Protein AF-A0AAN6UNS0-F1 (afdb_monomer)

Foldseek 3Di:
DDDDDDDDDDDDDDDDDDDDDDDDPPDDPLVLLVVLVVLLVVLLVVDDPVLSCLLQAWDKDFPVRFDQADLVPAPQDVFFAFEAFDQAAQVVVQVVVLPDDDDDDPQADSGAEEEQLDDQADQLPCLNVVDDDNSNQLSSFKSSSSHRDNVCHNADLGMKIKRQWIFGQFDGVVVVTDGDPDPSVPTHTHIYIYHHAAAQADKDKDKAFDPDDDDPDDDDGDIDIAIAGPDVVNLVSLLSRLLSSVSVCVVNNHQHYEAEQRCVPNRPHGLLSSLVSNVVSCPPSSNPSRNHPYHYYHYHDPPPPCSSVSNCVRRGRDGD

Secondary structure (DSSP, 8-state):
--------------PPPPP-----S-S--TTHHHHHHHHHHHHHHTS-HHHHHHHH-EEEEETTTSPPP-GGGS---SSPPBPEEESS-HHHHHHHHHTS-----TT-B-SPEEEEEE-SSSTTTTGGGT--SHHHHHHHHBTHHHH--GGG-SPPTTEEEEEEEEEB-B--GGGTTPBP-S-GGGS-EEEEEEEEPPSS--EEEEEEEPP--S--S-----EEEEEEESSHHHHHHHHHHHHHHHHHHHHTTB-EEEE--TT-STT---HHHHHHHHHHHHTSGGGTTT--SEEEEE---SS--SHHHHHHHHHTT-B-

Radius of gyration: 21.9 Å; Cα contacts (8 Å, |Δi|>4): 580; chains: 1; bounding box: 84×54×70 Å

Mean predicted aligned error: 8.4 Å

Sequence (320 aa):
MGTSPNSTFFSKTFAKQSPQQTMSFSSRIPARDTETLEASRDALQKLNNTDAEAVSTARKSTLYTLRRLDPNLCPNYPHPATIRVINQDTLSAAIDISSRPSPRTPGENPRPLVVNFANRHRPGGGWLNGAVAQEEALCYRSTLALSLNPRHYPLARDEALYSAHVMVLREEMAHGHGLLQVPVSLLPVVSAVTVAAIRNPEVRTFVLPAPQAGNAGTATATTRKKHVFALDRDRNATKDKMRLALRLAVCHGHGELVLGAMGCGVFANPPEDVAHCWLEVLREDEFAGNWWREVCFAVFDATGEGNYEVFKQVLDGRQV

Solvent-accessible surface area (backbone atoms only — not comparable to full-atom values): 18145 Å² total; per-residue (Å²): 143,79,84,87,81,83,89,82,82,86,81,83,81,82,78,86,79,83,90,87,78,92,75,80,95,76,78,80,58,76,66,50,47,60,52,36,52,51,54,40,52,57,46,40,74,74,44,58,72,70,60,32,48,35,29,47,39,42,49,78,49,35,56,84,78,48,73,83,59,60,33,89,74,38,82,50,42,97,51,62,15,54,27,42,55,43,79,34,51,60,65,63,49,39,50,58,56,61,70,50,92,69,95,75,63,93,79,53,37,84,37,32,34,37,62,37,54,30,49,40,71,35,67,41,49,44,37,92,74,55,44,85,51,72,29,15,52,48,33,53,24,26,33,47,51,60,17,47,56,64,88,65,47,61,50,53,80,58,34,35,33,42,29,70,39,27,41,46,46,36,46,55,75,92,70,73,44,47,71,59,96,64,61,74,93,70,45,54,58,32,23,37,34,38,36,52,46,65,69,62,56,64,68,38,78,46,85,39,79,43,83,82,74,92,64,100,68,83,90,72,90,51,71,37,80,45,49,28,64,60,42,69,72,57,49,49,44,53,38,52,42,52,51,45,48,53,50,53,33,53,79,61,30,30,31,33,40,33,44,52,67,67,25,44,60,100,22,52,34,38,51,58,40,49,40,49,39,51,56,51,54,47,62,32,72,53,45,37,52,19,53,31,74,36,40,33,28,28,23,62,50,92,85,67,84,49,59,37,61,43,38,32,74,72,42,43,73,39,74,60

Nearest PDB structures (foldseek):
  3sih-assembly1_A  TM=7.631E-01  e=1.152E-16  Thermomonospora curvata DSM 43183
  3sii-assembly1_A  TM=7.718E-01  e=1.172E-15  Thermomonospora curvata DSM 43183
  5cb3-assembly1_A  TM=6.997E-01  e=3.612E-05  Escherichia coli K-12
  4gvw-assembly1_A  TM=8.642E-01  e=2.424E-04  unclassified
  4iqy-assembly2_B  TM=5.168E-01  e=9.758E-06  Homo sapiens

InterPro domains:
  IPR012664 Conserved hypothetical protein CHP02452 [TIGR02452] (77-312)
  IPR019261 Microbial-type PARG, catalytic domain [PF10021] (56-171)
  IPR043472 Macro domain-like [G3DSA:3.40.220.10] (12-316)
  IPR043472 Macro domain-like [SSF52949] (233-317)

Structure (mmCIF, N/CA/C/O backbone):
data_AF-A0AAN6UNS0-F1
#
_entry.id   AF-A0AAN6UNS0-F1
#
loop_
_atom_site.group_PDB
_atom_site.id
_atom_site.type_symbol
_atom_site.label_atom_id
_atom_site.label_alt_id
_atom_site.label_comp_id
_atom_site.label_asym_id
_atom_site.label_entity_id
_atom_site.label_seq_id
_atom_site.pdbx_PDB_ins_code
_atom_site.Cartn_x
_atom_site.Cartn_y
_atom_site.Cartn_z
_atom_site.occupancy
_atom_site.B_iso_or_equiv
_atom_site.auth_seq_id
_atom_site.auth_comp_id
_atom_site.auth_asym_id
_atom_site.auth_atom_id
_atom_site.pdbx_PDB_model_num
ATOM 1 N N . MET A 1 1 ? -66.066 10.929 5.022 1.00 41.28 1 MET A N 1
ATOM 2 C CA . MET A 1 1 ? -65.662 10.430 3.690 1.00 41.28 1 MET A CA 1
ATOM 3 C C . MET A 1 1 ? -64.847 11.532 3.049 1.00 41.28 1 MET A C 1
ATOM 5 O O . MET A 1 1 ? -65.417 12.499 2.567 1.00 41.28 1 MET A O 1
ATOM 9 N N . GLY A 1 2 ? -63.531 11.477 3.251 1.00 31.16 2 GLY A N 1
ATOM 10 C CA . GLY A 1 2 ? -62.613 12.585 3.004 1.00 31.16 2 GLY A CA 1
ATOM 11 C C . GLY A 1 2 ? -61.564 12.198 1.972 1.00 31.16 2 GLY A C 1
ATOM 12 O O . GLY A 1 2 ? -60.965 11.132 2.054 1.00 31.16 2 GLY A O 1
ATOM 13 N N . THR A 1 3 ? -61.421 13.089 1.007 1.00 34.28 3 THR A N 1
ATOM 14 C CA . THR A 1 3 ? -60.480 13.179 -0.111 1.00 34.28 3 THR A CA 1
ATOM 15 C C . THR A 1 3 ? -59.012 12.891 0.240 1.00 34.28 3 THR A C 1
ATOM 17 O O . THR A 1 3 ? -58.491 13.424 1.218 1.00 34.28 3 THR A O 1
ATOM 20 N N . SER A 1 4 ? -58.331 12.116 -0.614 1.00 38.16 4 SER A N 1
ATOM 21 C CA . SER A 1 4 ? -56.866 11.960 -0.651 1.00 38.16 4 SER A CA 1
ATOM 22 C C . SER A 1 4 ? -56.138 13.282 -0.919 1.00 38.16 4 SER A C 1
ATOM 24 O O . SER A 1 4 ? -56.682 14.152 -1.604 1.00 38.16 4 SER A O 1
ATOM 26 N N . PRO A 1 5 ? -54.863 13.385 -0.495 1.00 41.38 5 PRO A N 1
ATOM 27 C CA . PRO A 1 5 ? -53.855 13.793 -1.475 1.00 41.38 5 PRO A CA 1
ATOM 28 C C . PRO A 1 5 ? -52.482 13.096 -1.349 1.00 41.38 5 PRO A C 1
ATOM 30 O O . PRO A 1 5 ? -51.915 12.956 -0.272 1.00 41.38 5 PRO A O 1
ATOM 33 N N . ASN A 1 6 ? -51.975 12.719 -2.526 1.00 30.59 6 ASN A N 1
ATOM 34 C CA . ASN A 1 6 ? -50.620 12.871 -3.071 1.00 30.59 6 ASN A CA 1
ATOM 35 C C . ASN A 1 6 ? -49.374 12.662 -2.191 1.00 30.59 6 ASN A C 1
ATOM 37 O O . ASN A 1 6 ? -49.016 13.470 -1.340 1.00 30.59 6 ASN A O 1
ATOM 41 N N . SER A 1 7 ? -48.613 11.641 -2.593 1.00 32.03 7 SER A N 1
ATOM 42 C CA . SER A 1 7 ? -47.197 11.416 -2.311 1.00 32.03 7 SER A CA 1
ATOM 43 C C . SER A 1 7 ? -46.298 12.438 -3.021 1.00 32.03 7 SER A C 1
ATOM 45 O O . SER A 1 7 ? -46.276 12.502 -4.253 1.00 32.03 7 SER A O 1
ATOM 47 N N . THR A 1 8 ? -45.497 13.181 -2.262 1.00 30.52 8 THR A N 1
ATOM 48 C CA . THR A 1 8 ? -44.450 14.070 -2.784 1.00 30.52 8 THR A CA 1
ATOM 49 C C . THR A 1 8 ? -43.095 13.361 -2.771 1.00 30.52 8 THR A C 1
ATOM 51 O O . THR A 1 8 ? -42.504 13.114 -1.722 1.00 30.52 8 THR A O 1
ATOM 54 N N . PHE A 1 9 ? -42.598 13.049 -3.968 1.00 28.84 9 PHE A N 1
ATOM 55 C CA . PHE A 1 9 ? -41.206 12.703 -4.249 1.00 28.84 9 PHE A CA 1
ATOM 56 C C . PHE A 1 9 ? -40.304 13.923 -3.996 1.00 28.84 9 PHE A C 1
ATOM 58 O O . PHE A 1 9 ? -40.508 14.977 -4.599 1.00 28.84 9 PHE A O 1
ATOM 65 N N . PHE A 1 10 ? -39.269 13.786 -3.164 1.00 28.94 10 PHE A N 1
ATOM 66 C CA . PHE A 1 10 ? -38.188 14.773 -3.085 1.00 28.94 10 PHE A CA 1
ATOM 67 C C . PHE A 1 10 ? -37.140 14.487 -4.169 1.00 28.94 10 PHE A C 1
ATOM 69 O O . PHE A 1 10 ? -36.214 13.703 -3.983 1.00 28.94 10 PHE A O 1
ATOM 76 N N . SER A 1 11 ? -37.292 15.160 -5.309 1.00 27.38 11 SER A N 1
ATOM 77 C CA . SER A 1 11 ? -36.227 15.373 -6.292 1.00 27.38 11 SER A CA 1
ATOM 78 C C . SER A 1 11 ? -35.324 16.506 -5.794 1.00 27.38 11 SER A C 1
ATOM 80 O O . SER A 1 11 ? -35.755 17.659 -5.758 1.00 27.38 11 SER A O 1
ATOM 82 N N . LYS A 1 12 ? -34.074 16.211 -5.414 1.00 31.25 12 LYS A N 1
ATOM 83 C CA . LYS A 1 12 ? -33.045 17.245 -5.223 1.00 31.25 12 LYS A CA 1
ATOM 84 C C . LYS A 1 12 ? -32.256 17.420 -6.517 1.00 31.25 12 LYS A C 1
ATOM 86 O O . LYS A 1 12 ? -31.435 16.590 -6.893 1.00 31.25 12 LYS A O 1
ATOM 91 N N . THR A 1 13 ? -32.543 18.527 -7.183 1.00 27.33 13 THR A N 1
ATOM 92 C CA . THR A 1 13 ? -31.864 19.046 -8.367 1.00 27.33 13 THR A CA 1
ATOM 93 C C . THR A 1 13 ? -30.430 19.451 -8.009 1.00 27.33 13 THR A C 1
ATOM 95 O O . THR A 1 13 ? -30.228 20.367 -7.214 1.00 27.33 13 THR A O 1
ATOM 98 N N . PHE A 1 14 ? -29.426 18.789 -8.589 1.00 29.92 14 PHE A N 1
ATOM 99 C CA . PHE A 1 14 ? -28.033 19.239 -8.539 1.00 29.92 14 PHE A CA 1
ATOM 100 C C . PHE A 1 14 ? -27.844 20.404 -9.517 1.00 29.92 14 PHE A C 1
ATOM 102 O O . PHE A 1 14 ? -27.902 20.228 -10.735 1.00 29.92 14 PHE A O 1
ATOM 109 N N . ALA A 1 15 ? -27.631 21.606 -8.985 1.00 28.91 15 ALA A N 1
ATOM 110 C CA . ALA A 1 15 ? -27.216 22.755 -9.776 1.00 28.91 15 ALA A CA 1
ATOM 111 C C . ALA A 1 15 ? -25.739 22.594 -10.176 1.00 28.91 15 ALA A C 1
ATOM 113 O O . ALA A 1 15 ? -24.860 22.481 -9.323 1.00 28.91 15 ALA A O 1
ATOM 114 N N . LYS A 1 16 ? -25.475 22.583 -11.486 1.00 29.78 16 LYS A N 1
ATOM 115 C CA . LYS A 1 16 ? -24.131 22.650 -12.070 1.00 29.78 16 LYS A CA 1
ATOM 116 C C . LYS A 1 16 ? -23.499 24.005 -11.736 1.00 29.78 16 LYS A C 1
ATOM 118 O O . LYS A 1 16 ? -24.014 25.030 -12.176 1.00 29.78 16 LYS A O 1
ATOM 123 N N . GLN A 1 17 ? -22.373 24.010 -11.025 1.00 29.48 17 GLN A N 1
ATOM 124 C CA . GLN A 1 17 ? -21.461 25.155 -10.998 1.00 29.48 17 GLN A CA 1
ATOM 125 C C . GLN A 1 17 ? -20.338 24.948 -12.022 1.00 29.48 17 GLN A C 1
ATOM 127 O O . GLN A 1 17 ? -19.798 23.853 -12.172 1.00 29.48 17 GLN A O 1
ATOM 132 N N . SER A 1 18 ? -20.069 26.008 -12.781 1.00 26.58 18 SER A N 1
ATOM 133 C CA . SER A 1 18 ? -19.099 26.101 -13.874 1.00 26.58 18 SER A CA 1
ATOM 134 C C . SER A 1 18 ? -17.642 26.148 -13.383 1.00 26.58 18 SER A C 1
ATOM 136 O O . SER A 1 18 ? -17.399 26.572 -12.254 1.00 26.58 18 SER A O 1
ATOM 138 N N . PRO A 1 19 ? -16.662 25.773 -14.228 1.00 38.97 19 PRO A N 1
ATOM 139 C CA . PRO A 1 19 ? -15.286 25.543 -13.811 1.00 38.97 19 PRO A CA 1
ATOM 140 C C . PRO A 1 19 ? -14.440 26.809 -13.957 1.00 38.97 19 PRO A C 1
ATOM 142 O O . PRO A 1 19 ? -14.388 27.372 -15.045 1.00 38.97 19 PRO A O 1
ATOM 145 N N . GLN A 1 20 ? -13.743 27.223 -12.896 1.00 30.66 20 GLN A N 1
ATOM 146 C CA . GLN A 1 20 ? -12.511 28.019 -12.982 1.00 30.66 20 GLN A CA 1
ATOM 147 C C . GLN A 1 20 ? -11.900 28.208 -11.589 1.00 30.66 20 GLN A C 1
ATOM 149 O O . GLN A 1 20 ? -12.396 28.997 -10.796 1.00 30.66 20 GLN A O 1
ATOM 154 N N . GLN A 1 21 ? -10.807 27.493 -11.320 1.00 26.69 21 GLN A N 1
ATOM 155 C CA . GLN A 1 21 ? -9.554 28.056 -10.802 1.00 26.69 21 GLN A CA 1
ATOM 156 C C . GLN A 1 21 ? -8.536 26.922 -10.659 1.00 26.69 21 GLN A C 1
ATOM 158 O O . GLN A 1 21 ? -8.563 26.129 -9.723 1.00 26.69 21 GLN A O 1
ATOM 163 N N . THR A 1 22 ? -7.627 26.848 -11.627 1.00 32.28 22 THR A N 1
ATOM 164 C CA . THR A 1 22 ? -6.344 26.152 -11.514 1.00 32.28 22 THR A CA 1
ATOM 165 C C . THR A 1 22 ? -5.589 26.704 -10.305 1.00 32.28 22 THR A C 1
ATOM 167 O O . THR A 1 22 ? -4.994 27.780 -10.385 1.00 32.28 22 THR A O 1
ATOM 170 N N . MET A 1 23 ? -5.634 25.993 -9.175 1.00 28.69 23 MET A N 1
ATOM 171 C CA . MET A 1 23 ? -4.778 26.293 -8.031 1.00 28.69 23 MET A CA 1
ATOM 172 C C . MET A 1 23 ? -3.367 25.763 -8.288 1.00 28.69 23 MET A C 1
ATOM 174 O O . MET A 1 23 ? -3.143 24.575 -8.500 1.00 28.69 23 MET A O 1
ATOM 178 N N . SER A 1 24 ? -2.413 26.686 -8.243 1.00 29.25 24 SER A N 1
ATOM 179 C CA . SER A 1 24 ? -0.987 26.415 -8.106 1.00 29.25 24 SER A CA 1
ATOM 180 C C . SER A 1 24 ? -0.728 25.676 -6.784 1.00 29.25 24 SER A C 1
ATOM 182 O O . SER A 1 24 ? -0.932 26.227 -5.702 1.00 29.25 24 SER A O 1
ATOM 184 N N . PHE A 1 25 ? -0.286 24.419 -6.867 1.00 43.81 25 PHE A N 1
ATOM 185 C CA . PHE A 1 25 ? 0.021 23.538 -5.731 1.00 43.81 25 PHE A CA 1
ATOM 186 C C . PHE A 1 25 ? 1.368 23.880 -5.065 1.00 43.81 25 PHE A C 1
ATOM 188 O O . PHE A 1 25 ? 2.273 23.052 -5.002 1.00 43.81 25 PHE A O 1
ATOM 195 N N . SER A 1 26 ? 1.534 25.111 -4.566 1.00 35.81 26 SER A N 1
ATOM 196 C CA . SER A 1 26 ? 2.812 25.545 -3.970 1.00 35.81 26 SER A CA 1
ATOM 197 C C . SER A 1 26 ? 2.703 26.340 -2.658 1.00 35.81 26 SER A C 1
ATOM 199 O O . SER A 1 26 ? 3.646 27.040 -2.281 1.00 35.81 26 SER A O 1
ATOM 201 N N . SER A 1 27 ? 1.617 26.214 -1.893 1.00 36.81 27 SER A N 1
ATOM 202 C CA . SER A 1 27 ? 1.529 26.818 -0.553 1.00 36.81 27 SER A CA 1
ATOM 203 C C . SER A 1 27 ? 1.315 25.774 0.550 1.00 36.81 27 SER A C 1
ATOM 205 O O . SER A 1 27 ? 0.190 25.420 0.876 1.00 36.81 27 SER A O 1
ATOM 207 N N . ARG A 1 28 ? 2.434 25.315 1.128 1.00 44.06 28 ARG A N 1
ATOM 208 C CA . ARG A 1 28 ? 2.618 24.888 2.531 1.00 44.06 28 ARG A CA 1
ATOM 209 C C . ARG A 1 28 ? 1.508 24.013 3.176 1.00 44.06 28 ARG A C 1
ATOM 211 O O . ARG A 1 28 ? 0.597 24.519 3.817 1.00 44.06 28 ARG A O 1
ATOM 218 N N . ILE A 1 29 ? 1.731 22.691 3.176 1.00 54.47 29 ILE A N 1
ATOM 219 C CA . ILE A 1 29 ? 1.107 21.674 4.060 1.00 54.47 29 ILE A CA 1
ATOM 220 C C . ILE A 1 29 ? 1.632 21.610 5.545 1.00 54.47 29 ILE A C 1
ATOM 222 O O . ILE A 1 29 ? 1.019 20.887 6.322 1.00 54.47 29 ILE A O 1
ATOM 226 N N . PRO A 1 30 ? 2.651 22.356 6.052 1.00 51.16 30 PRO A N 1
ATOM 227 C CA . PRO A 1 30 ? 3.186 22.205 7.428 1.00 51.16 30 PRO A CA 1
ATOM 228 C C . PRO A 1 30 ? 2.260 22.510 8.622 1.00 51.16 30 PRO A C 1
ATOM 230 O O . PRO A 1 30 ? 2.721 22.463 9.753 1.00 51.16 30 PRO A O 1
ATOM 233 N N . ALA A 1 31 ? 1.009 22.931 8.412 1.00 62.56 31 ALA A N 1
ATOM 234 C CA . ALA A 1 31 ? 0.048 23.094 9.512 1.00 62.56 31 ALA A CA 1
ATOM 235 C C . ALA A 1 31 ? -0.827 21.843 9.709 1.00 62.56 31 ALA A C 1
ATOM 237 O O . ALA A 1 31 ? -1.394 21.626 10.777 1.00 62.56 31 ALA A O 1
ATOM 238 N N . ARG A 1 32 ? -0.959 21.024 8.661 1.00 76.25 32 ARG A N 1
ATOM 239 C CA . ARG A 1 32 ? -1.929 19.924 8.610 1.00 76.25 32 ARG A CA 1
ATOM 240 C C . ARG A 1 32 ? -1.404 18.657 9.274 1.00 76.25 32 ARG A C 1
ATOM 242 O O . ARG A 1 32 ? -2.197 17.899 9.815 1.00 76.25 32 ARG A O 1
ATOM 249 N N . ASP A 1 33 ? -0.093 18.442 9.282 1.00 83.25 33 ASP A N 1
ATOM 250 C CA . ASP A 1 33 ? 0.549 17.338 10.001 1.00 83.25 33 ASP A CA 1
ATOM 251 C C . ASP A 1 33 ? 0.343 17.429 11.518 1.00 83.25 33 ASP A C 1
ATOM 253 O O . ASP A 1 33 ? -0.094 16.460 12.138 1.00 83.25 33 ASP A O 1
ATOM 257 N N . THR A 1 34 ? 0.591 18.602 12.102 1.00 87.75 34 THR A N 1
ATOM 258 C CA . THR A 1 34 ? 0.418 18.859 13.536 1.00 87.75 34 THR A CA 1
ATOM 259 C C . THR A 1 34 ? -1.041 18.672 13.939 1.00 87.75 34 THR A C 1
ATOM 261 O O . THR A 1 34 ? -1.324 17.911 14.863 1.00 87.75 34 THR A O 1
ATOM 264 N N . GLU A 1 35 ? -1.971 19.247 13.173 1.00 92.75 35 GLU A N 1
ATOM 265 C CA . GLU A 1 35 ? -3.410 19.068 13.390 1.00 92.75 35 GLU A CA 1
ATOM 266 C C . GLU A 1 35 ? -3.831 17.588 13.243 1.00 92.75 35 GLU A C 1
ATOM 268 O O . GLU A 1 35 ? -4.655 17.101 14.014 1.00 92.75 35 GLU A O 1
ATOM 273 N N . THR A 1 36 ? -3.236 16.818 12.317 1.00 92.94 36 THR A N 1
ATOM 274 C CA . THR A 1 36 ? -3.502 15.367 12.220 1.00 92.94 36 THR A CA 1
ATOM 275 C C . THR A 1 36 ? -2.999 14.627 13.453 1.00 92.94 36 THR A C 1
ATOM 277 O O . THR A 1 36 ? -3.692 13.741 13.952 1.00 92.94 36 THR A O 1
ATOM 280 N N . LEU A 1 37 ? -1.803 14.953 13.952 1.00 93.25 37 LEU A N 1
ATOM 281 C CA . LEU A 1 37 ? -1.248 14.322 15.151 1.00 93.25 37 LEU A CA 1
ATOM 282 C C . LEU A 1 37 ? -2.099 14.614 16.385 1.00 93.25 37 LEU A C 1
ATOM 284 O O . LEU A 1 37 ? -2.337 13.710 17.182 1.00 93.25 37 LEU A O 1
ATOM 288 N N . GLU A 1 38 ? -2.556 15.853 16.539 1.00 93.75 38 GLU A N 1
ATOM 289 C CA . GLU A 1 38 ? -3.465 16.257 17.613 1.00 93.75 38 GLU A CA 1
ATOM 290 C C . GLU A 1 38 ? -4.793 15.503 17.512 1.00 93.75 38 GLU A C 1
ATOM 292 O O . GLU A 1 38 ? -5.146 14.779 18.442 1.00 93.75 38 GLU A O 1
ATOM 297 N N . ALA A 1 39 ? -5.446 15.530 16.346 1.00 93.94 39 ALA A N 1
ATOM 298 C CA . ALA A 1 39 ? -6.683 14.785 16.113 1.00 93.94 39 ALA A CA 1
ATOM 299 C C . ALA A 1 39 ? -6.517 13.273 16.351 1.00 93.94 39 ALA A C 1
ATOM 301 O O . ALA A 1 39 ? -7.413 12.621 16.887 1.00 93.94 39 ALA A O 1
ATOM 302 N N . SER A 1 40 ? -5.358 12.708 15.998 1.00 94.12 40 SER A N 1
ATOM 303 C CA . SER A 1 40 ? -5.047 11.297 16.247 1.00 94.12 40 SER A CA 1
ATOM 304 C C . SER A 1 40 ? -4.946 10.988 17.743 1.00 94.12 40 SER A C 1
ATOM 306 O O . SER A 1 40 ? -5.470 9.972 18.195 1.00 94.12 40 SER A O 1
ATOM 308 N N . ARG A 1 41 ? -4.290 11.851 18.531 1.00 93.56 41 ARG A N 1
ATOM 309 C CA . ARG A 1 41 ? -4.176 11.683 19.992 1.00 93.56 41 ARG A CA 1
ATOM 310 C C . ARG A 1 41 ? -5.528 11.846 20.681 1.00 93.56 41 ARG A C 1
ATOM 312 O O . ARG A 1 41 ? -5.852 11.050 21.561 1.00 93.56 41 ARG A O 1
ATOM 319 N N . ASP A 1 42 ? -6.329 12.808 20.242 1.00 92.62 42 ASP A N 1
ATOM 320 C CA . ASP A 1 42 ? -7.684 13.021 20.751 1.00 92.62 42 ASP A CA 1
ATOM 321 C C . ASP A 1 42 ? -8.600 11.834 20.441 1.00 92.62 42 ASP A C 1
ATOM 323 O O . ASP A 1 42 ? -9.422 11.447 21.273 1.00 92.62 42 ASP A O 1
ATOM 327 N N . ALA A 1 43 ? -8.460 11.234 19.253 1.00 92.06 43 ALA A N 1
ATOM 328 C CA . ALA A 1 43 ? -9.178 10.017 18.897 1.00 92.06 43 ALA A CA 1
ATOM 329 C C . ALA A 1 43 ? -8.777 8.852 19.813 1.00 92.06 43 ALA A C 1
ATOM 331 O O . ALA A 1 43 ? -9.655 8.195 20.366 1.00 92.06 43 ALA A O 1
ATOM 332 N N . LEU A 1 44 ? -7.474 8.647 20.046 1.00 92.06 44 LEU A N 1
ATOM 333 C CA . LEU A 1 44 ? -6.963 7.595 20.933 1.00 92.06 44 LEU A CA 1
ATOM 334 C C . LEU A 1 44 ? -7.517 7.684 22.359 1.00 92.06 44 LEU A C 1
ATOM 336 O O . LEU A 1 44 ? -7.884 6.662 22.930 1.00 92.06 44 LEU A O 1
ATOM 340 N N . GLN A 1 45 ? -7.617 8.889 22.927 1.00 91.81 45 GLN A N 1
ATOM 341 C CA . GLN A 1 45 ? -8.152 9.094 24.282 1.00 91.81 45 GLN A CA 1
ATOM 342 C C . GLN A 1 45 ? -9.636 8.725 24.416 1.00 91.81 45 GLN A C 1
ATOM 344 O O . GLN A 1 45 ? -10.118 8.494 25.523 1.00 91.81 45 GLN A O 1
ATOM 349 N N . LYS A 1 46 ? -10.369 8.688 23.298 1.00 91.81 46 LYS A N 1
ATOM 350 C CA . LYS A 1 46 ? -11.800 8.359 23.247 1.00 91.81 46 LYS A CA 1
ATOM 351 C C . LYS A 1 46 ? -12.057 6.872 22.982 1.00 91.81 46 LYS A C 1
A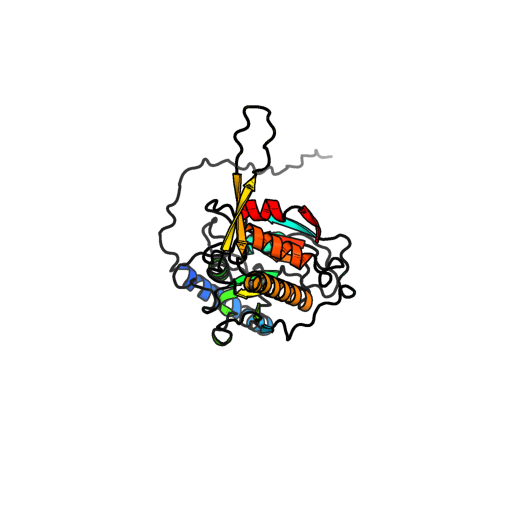TOM 353 O O . LYS A 1 46 ? -13.214 6.454 22.992 1.00 91.81 46 LYS A O 1
ATOM 358 N N . LEU A 1 47 ? -11.012 6.083 22.731 1.00 90.44 47 LEU A N 1
ATOM 359 C CA . LEU A 1 47 ? -11.098 4.638 22.531 1.00 90.44 47 LEU A CA 1
ATOM 360 C C . LEU A 1 47 ? -10.922 3.884 23.853 1.00 90.44 47 LEU A C 1
ATOM 362 O O . LEU A 1 47 ? -10.366 4.396 24.822 1.00 90.44 47 LEU A O 1
ATOM 366 N N . ASN A 1 48 ? -11.367 2.627 23.881 1.00 90.75 48 ASN A N 1
ATOM 367 C CA . ASN A 1 48 ? -10.949 1.710 24.938 1.00 90.75 48 ASN A CA 1
ATOM 368 C C . ASN A 1 48 ? -9.446 1.381 24.795 1.00 90.75 48 ASN A C 1
ATOM 370 O O . ASN A 1 48 ? -8.861 1.538 23.721 1.00 90.75 48 ASN A O 1
ATOM 374 N N . ASN A 1 49 ? -8.829 0.884 25.870 1.00 86.50 49 ASN A N 1
ATOM 375 C CA . ASN A 1 49 ? -7.386 0.615 25.898 1.00 86.50 49 ASN A CA 1
ATOM 376 C C . ASN A 1 49 ? -6.927 -0.352 24.794 1.00 86.50 49 ASN A C 1
ATOM 378 O O . ASN A 1 49 ? -5.862 -0.149 24.219 1.00 86.50 49 ASN A O 1
ATOM 382 N N . THR A 1 50 ? -7.721 -1.379 24.480 1.00 87.38 50 THR A N 1
ATOM 383 C CA . THR A 1 50 ? -7.372 -2.389 23.470 1.00 87.38 50 THR A CA 1
ATOM 384 C C . THR A 1 50 ? -7.332 -1.794 22.063 1.00 87.38 50 THR A C 1
ATOM 386 O O . THR A 1 50 ? -6.382 -2.032 21.319 1.00 87.38 50 THR A O 1
ATOM 389 N N . ASP A 1 51 ? -8.325 -0.983 21.700 1.00 87.12 51 ASP A N 1
ATOM 390 C CA . ASP A 1 51 ? -8.357 -0.301 20.406 1.00 87.12 51 ASP A CA 1
ATOM 391 C C . ASP A 1 51 ? -7.273 0.780 20.315 1.00 87.12 51 ASP A C 1
ATOM 393 O O . ASP A 1 51 ? -6.608 0.898 19.286 1.00 87.12 51 ASP A O 1
ATOM 397 N N . ALA A 1 52 ? -7.023 1.519 21.399 1.00 87.31 52 ALA A N 1
ATOM 398 C CA . ALA A 1 52 ? -5.955 2.516 21.447 1.00 87.31 52 ALA A CA 1
ATOM 399 C C . ALA A 1 52 ? -4.556 1.889 21.259 1.00 87.31 52 ALA A C 1
ATOM 401 O O . ALA A 1 52 ? -3.717 2.420 20.520 1.00 87.31 52 ALA A O 1
ATOM 402 N N . GLU A 1 53 ? -4.301 0.733 21.879 1.00 89.69 53 GLU A N 1
ATOM 403 C CA . GLU A 1 53 ? -3.067 -0.036 21.682 1.00 89.69 53 GLU A CA 1
ATOM 404 C C . GLU A 1 53 ? -2.948 -0.537 20.234 1.00 89.69 53 GLU A C 1
ATOM 406 O O . GLU A 1 53 ? -1.888 -0.411 19.615 1.00 89.69 53 GLU A O 1
ATOM 411 N N . ALA A 1 54 ? -4.043 -1.041 19.657 1.00 88.06 54 ALA A N 1
ATOM 412 C CA . ALA A 1 54 ? -4.070 -1.522 18.277 1.00 88.06 54 ALA A CA 1
ATOM 413 C C . ALA A 1 54 ? -3.806 -0.411 17.244 1.00 88.06 54 ALA A C 1
ATOM 415 O O . ALA A 1 54 ? -3.205 -0.679 16.203 1.00 88.06 54 ALA A O 1
ATOM 416 N N . VAL A 1 55 ? -4.225 0.827 17.526 1.00 90.62 55 VAL A N 1
ATOM 417 C CA . VAL A 1 55 ? -3.962 1.996 16.668 1.00 90.62 55 VAL A CA 1
ATOM 418 C C . VAL A 1 55 ? -2.502 2.444 16.727 1.00 90.62 55 VAL A C 1
ATOM 420 O O . VAL A 1 55 ? -1.940 2.893 15.729 1.00 90.62 55 VAL A O 1
ATOM 423 N N . SER A 1 56 ? -1.872 2.326 17.892 1.00 89.25 56 SER A N 1
ATOM 424 C CA . SER A 1 56 ? -0.507 2.810 18.137 1.00 89.25 56 SER A CA 1
ATOM 425 C C . SER A 1 56 ? 0.578 1.755 17.904 1.00 89.25 56 SER A C 1
ATOM 427 O O . SER A 1 56 ? 1.767 2.063 17.989 1.00 89.25 56 SER A O 1
ATOM 429 N N . THR A 1 57 ? 0.198 0.523 17.558 1.00 91.75 57 THR A N 1
ATOM 430 C CA . THR A 1 57 ? 1.134 -0.597 17.435 1.00 91.75 57 THR A CA 1
ATOM 431 C C . THR A 1 57 ? 1.083 -1.227 16.052 1.00 91.75 57 THR A C 1
ATOM 433 O O . THR A 1 57 ? 0.058 -1.757 15.627 1.00 91.75 57 THR A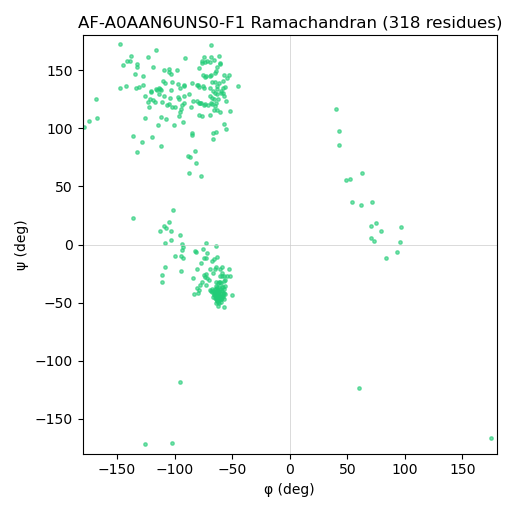 O 1
ATOM 436 N N . ALA A 1 58 ? 2.232 -1.255 15.377 1.00 95.25 58 ALA A N 1
ATOM 437 C CA . ALA A 1 58 ? 2.447 -2.122 14.227 1.00 95.25 58 ALA A CA 1
ATOM 438 C C . ALA A 1 58 ? 3.282 -3.347 14.620 1.00 95.25 58 ALA A C 1
ATOM 440 O O . ALA A 1 58 ? 4.261 -3.234 15.361 1.00 95.25 58 ALA A O 1
ATOM 441 N N . ARG A 1 59 ? 2.930 -4.522 14.094 1.00 96.12 59 ARG A N 1
ATOM 442 C CA . ARG A 1 59 ? 3.692 -5.762 14.294 1.00 96.12 59 ARG A CA 1
ATOM 443 C C . ARG A 1 59 ? 4.617 -5.997 13.113 1.00 96.12 59 ARG A C 1
ATOM 445 O O . ARG A 1 59 ? 4.165 -6.003 11.971 1.00 96.12 59 ARG A O 1
ATOM 452 N N . LYS A 1 60 ? 5.907 -6.197 13.382 1.00 95.94 60 LYS A N 1
ATOM 453 C CA . LYS A 1 60 ? 6.882 -6.545 12.348 1.00 95.94 60 LYS A CA 1
ATOM 454 C C . LYS A 1 60 ? 6.793 -8.035 12.014 1.00 95.94 60 LYS A C 1
ATOM 456 O O . LYS A 1 60 ? 6.696 -8.876 12.904 1.00 95.94 60 LYS A O 1
ATOM 461 N N . SER A 1 61 ? 6.852 -8.362 10.732 1.00 95.94 61 SER A N 1
ATOM 462 C CA . SER A 1 61 ? 6.945 -9.735 10.235 1.00 95.94 61 SER A CA 1
ATOM 463 C C . SER A 1 61 ? 7.927 -9.804 9.078 1.00 95.94 61 SER A C 1
ATOM 465 O O . SER A 1 61 ? 8.195 -8.800 8.417 1.00 95.94 61 SER A O 1
ATOM 467 N N . THR A 1 62 ? 8.457 -10.997 8.836 1.00 93.44 62 THR A N 1
ATOM 468 C CA . THR A 1 62 ? 9.329 -11.280 7.696 1.00 93.44 62 THR A CA 1
ATOM 469 C C . THR A 1 62 ? 8.783 -12.410 6.836 1.00 93.44 62 THR A C 1
ATOM 471 O O . THR A 1 62 ? 7.993 -13.235 7.309 1.00 93.44 62 THR A O 1
ATOM 474 N N . LEU A 1 63 ? 9.251 -12.509 5.591 1.00 86.50 63 LEU A N 1
ATOM 475 C CA . LEU A 1 63 ? 8.929 -13.644 4.715 1.00 86.50 63 LEU A CA 1
ATOM 476 C C . LEU A 1 63 ? 9.320 -15.003 5.297 1.00 86.50 63 LEU A C 1
ATOM 478 O O . LEU A 1 63 ? 8.685 -15.994 4.956 1.00 86.50 63 LEU A O 1
ATOM 482 N N . TYR A 1 64 ? 10.334 -15.057 6.162 1.00 83.25 64 TYR A N 1
ATOM 483 C CA . TYR A 1 64 ? 10.740 -16.292 6.835 1.00 83.25 64 TYR A CA 1
ATOM 484 C C . TYR A 1 64 ? 9.816 -16.646 8.000 1.00 83.25 64 TYR A C 1
ATOM 486 O O . TYR A 1 64 ? 9.566 -17.820 8.257 1.00 83.25 64 TYR A O 1
ATOM 494 N N . THR A 1 65 ? 9.299 -15.636 8.707 1.00 87.44 65 THR A N 1
ATOM 495 C CA . THR A 1 65 ? 8.343 -15.864 9.802 1.00 87.44 65 THR A CA 1
ATOM 496 C C . THR A 1 65 ? 6.951 -16.242 9.301 1.00 87.44 65 THR A C 1
ATOM 498 O O . THR A 1 65 ? 6.220 -16.935 10.006 1.00 87.44 65 THR A O 1
ATOM 501 N N . LEU A 1 66 ? 6.584 -15.822 8.085 1.00 89.88 66 LEU A N 1
ATOM 502 C CA . LEU A 1 66 ? 5.306 -16.168 7.473 1.00 89.88 66 LEU A CA 1
ATOM 503 C C . LEU A 1 66 ? 5.453 -17.395 6.585 1.00 89.88 66 LEU A C 1
ATOM 505 O O . LEU A 1 66 ? 6.139 -17.375 5.562 1.00 89.88 66 LEU A O 1
ATOM 509 N N . ARG A 1 67 ? 4.752 -18.463 6.962 1.00 88.50 67 ARG A N 1
ATOM 510 C CA . ARG A 1 67 ? 4.680 -19.668 6.141 1.00 88.50 67 ARG A CA 1
ATOM 511 C C . ARG A 1 67 ? 3.991 -19.362 4.817 1.00 88.50 67 ARG A C 1
ATOM 513 O O . ARG A 1 67 ? 3.116 -18.501 4.741 1.00 88.50 67 ARG A O 1
ATOM 520 N N . ARG A 1 68 ? 4.397 -20.107 3.790 1.00 93.50 68 ARG A N 1
ATOM 521 C CA . ARG A 1 68 ? 3.670 -20.170 2.525 1.00 93.50 68 ARG A CA 1
ATOM 522 C C . ARG A 1 68 ? 2.227 -20.601 2.807 1.00 93.50 68 ARG A C 1
ATOM 524 O O . ARG A 1 68 ? 2.031 -21.521 3.603 1.00 93.50 68 ARG A O 1
ATOM 531 N N . LEU A 1 69 ? 1.255 -19.942 2.188 1.00 93.25 69 LEU A N 1
ATOM 532 C CA . LEU A 1 69 ? -0.152 -20.312 2.320 1.00 93.25 69 LEU A CA 1
ATOM 533 C C . LEU A 1 69 ? -0.429 -21.657 1.636 1.00 93.25 69 LEU A C 1
ATOM 535 O O . LEU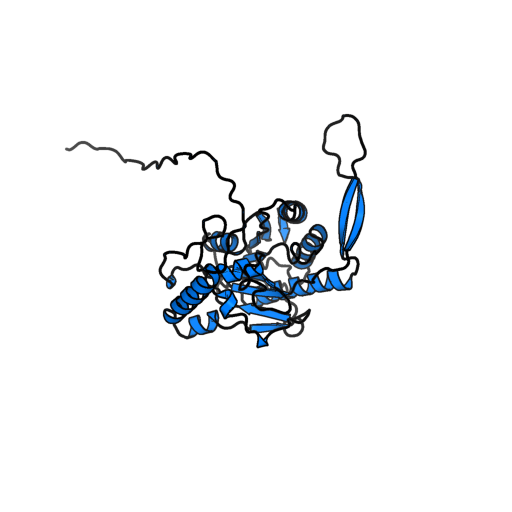 A 1 69 ? 0.182 -21.990 0.617 1.00 93.25 69 LEU A O 1
ATOM 539 N N . ASP A 1 70 ? -1.351 -22.419 2.218 1.00 92.81 70 ASP A N 1
ATOM 540 C CA . ASP A 1 70 ? -1.923 -23.612 1.599 1.00 92.81 70 ASP A CA 1
ATOM 541 C C . ASP A 1 70 ? -3.232 -23.205 0.908 1.00 92.81 70 ASP A C 1
ATOM 543 O O . ASP A 1 70 ? -4.167 -22.820 1.616 1.00 92.81 70 ASP A O 1
ATOM 547 N N . PRO A 1 71 ? -3.331 -23.275 -0.434 1.00 91.25 71 PRO A N 1
ATOM 548 C CA . PRO A 1 71 ? -4.527 -22.863 -1.169 1.00 91.25 71 PRO A CA 1
ATOM 549 C C . PRO A 1 71 ? -5.790 -23.626 -0.754 1.00 91.25 71 PRO A C 1
ATOM 551 O O . PRO A 1 71 ? -6.890 -23.124 -0.956 1.00 91.25 71 PRO A O 1
ATOM 554 N N . ASN A 1 72 ? -5.674 -24.797 -0.119 1.00 90.94 72 ASN A N 1
ATOM 555 C CA . ASN A 1 72 ? -6.832 -25.535 0.396 1.00 90.94 72 ASN A CA 1
ATOM 556 C C . ASN A 1 72 ? -7.435 -24.916 1.668 1.00 90.94 72 ASN A C 1
ATOM 558 O O . ASN A 1 72 ? -8.525 -25.307 2.079 1.00 90.94 72 ASN A O 1
ATOM 562 N N . LEU A 1 73 ? -6.737 -23.966 2.299 1.00 90.75 73 LEU A N 1
ATOM 563 C CA . LEU A 1 73 ? -7.205 -23.225 3.474 1.00 90.75 73 LEU A CA 1
ATOM 564 C C . LEU A 1 73 ? -7.857 -21.884 3.107 1.00 90.75 73 LEU A C 1
ATOM 566 O O . LEU A 1 73 ? -8.133 -21.074 3.994 1.00 90.75 73 LEU A O 1
ATOM 570 N N . CYS A 1 74 ? -8.075 -21.626 1.816 1.00 88.00 74 CYS A N 1
ATOM 571 C CA . CYS A 1 74 ? -8.753 -20.424 1.360 1.00 88.00 74 CYS A CA 1
ATOM 572 C C . CYS A 1 74 ? -10.211 -20.368 1.862 1.00 88.00 74 CYS A C 1
ATOM 574 O O . CYS A 1 74 ? -10.850 -21.406 2.052 1.00 88.00 74 CYS A O 1
ATOM 576 N N . PRO A 1 75 ? -10.785 -19.162 2.026 1.00 86.88 75 PRO A N 1
ATOM 577 C CA . PRO A 1 75 ? -12.212 -18.994 2.316 1.00 86.88 75 PRO A CA 1
ATOM 578 C C . PRO A 1 75 ? -13.123 -19.499 1.182 1.00 86.88 75 PRO A C 1
ATOM 580 O O . PRO A 1 75 ? -14.331 -19.599 1.384 1.00 86.88 75 PRO A O 1
ATOM 583 N N . ASN A 1 76 ? -12.557 -19.822 0.010 1.00 86.31 76 ASN A N 1
ATOM 584 C CA . ASN A 1 76 ? -13.250 -20.335 -1.168 1.00 86.31 76 ASN A CA 1
ATOM 585 C C . ASN A 1 76 ? -14.437 -19.452 -1.574 1.00 86.31 76 ASN A C 1
ATOM 587 O O . ASN A 1 76 ? -15.584 -19.908 -1.646 1.00 86.31 76 ASN A O 1
ATOM 591 N N . TYR A 1 77 ? -14.172 -18.162 -1.817 1.00 89.12 77 TYR A N 1
ATOM 592 C CA . TYR A 1 77 ? -15.221 -17.270 -2.305 1.00 89.12 77 TYR A CA 1
ATOM 593 C C . TYR A 1 77 ? -15.816 -17.815 -3.620 1.00 89.12 77 TYR A C 1
ATOM 595 O O . TYR A 1 77 ? -15.086 -18.401 -4.426 1.00 89.12 77 TYR A O 1
ATOM 603 N N . PRO A 1 78 ? -17.127 -17.622 -3.878 1.00 88.44 78 PRO A N 1
ATOM 604 C CA . PRO A 1 78 ? -17.831 -18.317 -4.963 1.00 88.44 78 PRO A CA 1
ATOM 605 C C . PRO A 1 78 ? -17.250 -18.087 -6.362 1.00 88.44 78 PRO A C 1
ATOM 607 O O . PRO A 1 78 ? -17.418 -18.917 -7.257 1.00 88.44 78 PRO A O 1
ATOM 610 N N . HIS A 1 79 ? -16.596 -16.944 -6.562 1.00 90.62 79 HIS A N 1
ATOM 611 C CA . HIS A 1 79 ? -16.018 -16.540 -7.832 1.00 90.62 79 HIS A CA 1
ATOM 612 C C . HIS A 1 79 ? -14.602 -16.000 -7.613 1.00 90.62 79 HIS A C 1
ATOM 614 O O . HIS A 1 79 ? -14.369 -15.349 -6.591 1.00 90.62 79 HIS A O 1
ATOM 620 N N . PRO A 1 80 ? -13.686 -16.208 -8.577 1.00 92.50 80 PRO A N 1
ATOM 621 C CA . PRO A 1 80 ? -12.400 -15.522 -8.588 1.00 92.50 80 PRO A CA 1
ATOM 622 C C . PRO A 1 80 ? -12.590 -14.006 -8.532 1.00 92.50 80 PRO A C 1
ATOM 624 O O . PRO A 1 80 ? -13.511 -13.460 -9.159 1.00 92.50 80 PRO A O 1
ATOM 627 N N . ALA A 1 81 ? -11.705 -13.313 -7.823 1.00 94.44 81 ALA A N 1
ATOM 628 C CA . ALA A 1 81 ? -11.771 -11.867 -7.745 1.00 94.44 81 ALA A CA 1
ATOM 629 C C . ALA A 1 81 ? -11.412 -11.271 -9.105 1.00 94.44 81 ALA A C 1
ATOM 631 O O . ALA A 1 81 ? -10.433 -11.645 -9.747 1.00 94.44 81 ALA A O 1
ATOM 632 N N . THR A 1 82 ? -12.205 -10.300 -9.551 1.00 97.00 82 THR A N 1
ATOM 633 C CA . THR A 1 82 ? -11.858 -9.507 -10.731 1.00 97.00 82 THR A CA 1
ATOM 634 C C . THR A 1 82 ? -11.141 -8.251 -10.274 1.00 97.00 82 THR A C 1
ATOM 636 O O . THR A 1 82 ? -11.704 -7.449 -9.526 1.00 97.00 82 THR A O 1
ATOM 639 N N . ILE A 1 83 ? -9.904 -8.079 -10.731 1.00 98.50 83 ILE A N 1
ATOM 640 C CA . ILE A 1 83 ? -9.114 -6.892 -10.437 1.00 98.50 83 ILE A CA 1
ATOM 641 C C . ILE A 1 83 ? -9.801 -5.666 -11.036 1.00 98.50 83 ILE A C 1
ATOM 643 O O . ILE A 1 83 ? -10.115 -5.641 -12.228 1.00 98.50 83 ILE A O 1
ATOM 647 N N . ARG A 1 84 ? -9.980 -4.631 -10.210 1.00 98.38 84 ARG A N 1
ATOM 648 C CA . ARG A 1 84 ? -10.409 -3.302 -10.658 1.00 98.38 84 ARG A CA 1
ATOM 649 C C . ARG A 1 84 ? -9.286 -2.299 -10.476 1.00 98.38 84 ARG A C 1
ATOM 651 O O . ARG A 1 84 ? -8.694 -2.238 -9.400 1.00 98.38 84 ARG A O 1
ATOM 658 N N . VAL A 1 85 ? -9.025 -1.490 -11.492 1.00 98.56 85 VAL A N 1
ATOM 659 C CA . VAL A 1 85 ? -8.054 -0.392 -11.421 1.00 98.56 85 VAL A CA 1
ATOM 660 C C . VAL A 1 85 ? -8.794 0.937 -11.468 1.00 98.56 85 VAL A C 1
ATOM 662 O O . VAL A 1 85 ? -9.529 1.215 -12.415 1.00 98.56 85 VAL A O 1
ATOM 665 N N . ILE A 1 86 ? -8.593 1.771 -10.450 1.00 97.75 86 ILE A N 1
ATOM 666 C CA . ILE A 1 86 ? -9.282 3.057 -10.303 1.00 97.75 86 ILE A CA 1
ATOM 667 C C . ILE A 1 86 ? -8.283 4.194 -10.085 1.00 97.75 86 ILE A C 1
ATOM 669 O O . ILE A 1 86 ? -7.257 4.015 -9.427 1.00 97.75 86 ILE A O 1
ATOM 673 N N . ASN A 1 87 ? -8.601 5.370 -10.630 1.00 96.56 87 ASN A N 1
ATOM 674 C CA . ASN A 1 87 ? -7.830 6.592 -10.410 1.00 96.56 87 ASN A CA 1
ATOM 675 C C . ASN A 1 87 ? -8.358 7.312 -9.163 1.00 96.56 87 ASN A C 1
ATOM 677 O O . ASN A 1 87 ? -9.128 8.265 -9.254 1.00 96.56 87 ASN A O 1
ATOM 681 N N . GLN A 1 88 ? -8.008 6.780 -7.996 1.00 95.31 88 GLN A N 1
ATOM 682 C CA . GLN A 1 88 ? -8.425 7.283 -6.689 1.00 95.31 88 GLN A CA 1
ATOM 683 C C . GLN A 1 88 ? -7.282 7.074 -5.696 1.00 95.31 88 GLN A C 1
ATOM 685 O O . GLN A 1 88 ? -6.455 6.175 -5.882 1.00 95.31 88 GLN A O 1
ATOM 690 N N . ASP A 1 89 ? -7.218 7.889 -4.644 1.00 95.00 89 ASP A N 1
ATOM 691 C CA . ASP A 1 89 ? -6.258 7.647 -3.574 1.00 95.00 89 ASP A CA 1
ATOM 692 C C . ASP A 1 89 ? -6.640 6.424 -2.724 1.00 95.00 89 ASP A C 1
ATOM 694 O O . ASP A 1 89 ? -7.795 5.996 -2.657 1.00 95.00 89 ASP A O 1
ATOM 698 N N . THR A 1 90 ? -5.635 5.858 -2.058 1.00 97.69 90 THR A N 1
ATOM 699 C CA . THR A 1 90 ? -5.739 4.583 -1.346 1.00 97.69 90 THR A CA 1
ATOM 700 C C . THR A 1 90 ? -6.816 4.570 -0.254 1.00 97.69 90 THR A C 1
ATOM 702 O O . THR A 1 90 ? -7.507 3.562 -0.110 1.00 97.69 90 THR A O 1
ATOM 705 N N . LEU A 1 91 ? -6.980 5.646 0.527 1.00 98.12 91 LEU A N 1
ATOM 706 C CA . LEU A 1 91 ? -7.938 5.638 1.640 1.00 98.12 91 LEU A CA 1
ATOM 707 C C . LEU A 1 91 ? -9.362 5.884 1.166 1.00 98.12 91 LEU A C 1
ATOM 709 O O . LEU A 1 91 ? -10.271 5.246 1.686 1.00 98.12 91 LEU A O 1
ATOM 713 N N . SER A 1 92 ? -9.563 6.750 0.171 1.00 97.31 92 SER A N 1
ATOM 714 C CA . SER A 1 92 ? -10.896 6.942 -0.406 1.00 97.31 92 SER A CA 1
ATOM 715 C C . SER A 1 92 ? -11.391 5.650 -1.073 1.00 97.31 92 SER A C 1
ATOM 717 O O . SER A 1 92 ? -12.510 5.221 -0.805 1.00 97.31 92 SER A O 1
ATOM 719 N N . ALA A 1 93 ? -10.517 4.941 -1.803 1.00 97.81 93 ALA A N 1
ATOM 720 C CA . ALA A 1 93 ? -10.833 3.619 -2.342 1.00 97.81 93 ALA A CA 1
ATOM 721 C C . ALA A 1 93 ? -11.228 2.619 -1.240 1.00 97.81 93 ALA A C 1
ATOM 723 O O . ALA A 1 93 ? -12.224 1.913 -1.365 1.00 97.81 93 ALA A O 1
ATOM 724 N N . ALA A 1 94 ? -10.479 2.568 -0.135 1.00 98.06 94 ALA A N 1
ATOM 725 C CA . ALA A 1 94 ? -10.792 1.675 0.979 1.00 98.06 94 ALA A CA 1
ATOM 726 C C . ALA A 1 94 ? -12.132 2.016 1.657 1.00 98.06 94 ALA A C 1
ATOM 728 O O . ALA A 1 94 ? -12.907 1.113 1.970 1.00 98.06 94 ALA A O 1
ATOM 729 N N . ILE A 1 95 ? -12.430 3.304 1.851 1.00 96.69 95 ILE A N 1
ATOM 730 C CA . ILE A 1 95 ? -13.713 3.763 2.401 1.00 96.69 95 ILE A CA 1
ATOM 731 C C . ILE A 1 95 ? -14.865 3.304 1.504 1.00 96.69 95 ILE A C 1
ATOM 733 O O . ILE A 1 95 ? -15.803 2.674 1.999 1.00 96.69 95 ILE A O 1
ATOM 737 N N . ASP A 1 96 ? -14.759 3.534 0.194 1.00 96.06 96 ASP A N 1
ATOM 738 C CA . ASP A 1 96 ? -15.781 3.135 -0.775 1.00 96.06 96 ASP A CA 1
ATOM 739 C C . ASP A 1 96 ? -16.038 1.628 -0.743 1.00 96.06 96 ASP A C 1
ATOM 741 O O . ASP A 1 96 ? -17.193 1.204 -0.776 1.00 96.06 96 ASP A O 1
ATOM 745 N N . ILE A 1 97 ? -14.987 0.812 -0.633 1.00 94.31 97 ILE A N 1
ATOM 746 C CA . ILE A 1 97 ? -15.103 -0.647 -0.516 1.00 94.31 97 ILE A CA 1
ATOM 747 C C . ILE A 1 97 ? -15.814 -1.025 0.781 1.00 94.31 97 ILE A C 1
ATOM 749 O O . ILE A 1 97 ? -16.811 -1.742 0.742 1.00 94.31 97 ILE A O 1
ATOM 753 N N . SER A 1 98 ? -15.367 -0.478 1.916 1.00 92.50 98 SER A N 1
ATOM 754 C CA . SER A 1 98 ? -15.948 -0.778 3.231 1.00 92.50 98 SER A CA 1
ATOM 755 C C . SER A 1 98 ? -17.429 -0.401 3.355 1.00 92.50 98 SER A C 1
ATOM 757 O O . SER A 1 98 ? -18.153 -1.000 4.150 1.00 92.50 98 SER A O 1
ATOM 759 N N . SER A 1 99 ? -17.880 0.590 2.578 1.00 90.88 99 SER A N 1
ATOM 760 C CA . SER A 1 99 ? -19.262 1.078 2.591 1.00 90.88 99 SER A CA 1
ATOM 761 C C . SER A 1 99 ? -20.237 0.158 1.849 1.00 90.88 99 SER A C 1
ATOM 763 O O . SER A 1 99 ? -21.454 0.277 2.013 1.00 90.88 99 SER A O 1
ATOM 765 N N . ARG A 1 100 ? -19.726 -0.765 1.026 1.00 88.88 100 ARG A N 1
ATOM 766 C CA . ARG A 1 100 ? -20.553 -1.668 0.226 1.00 88.88 100 ARG A CA 1
ATOM 767 C C . ARG A 1 100 ? -21.039 -2.837 1.081 1.00 88.88 100 ARG A C 1
ATOM 769 O O . ARG A 1 100 ? -20.253 -3.432 1.818 1.00 88.88 100 ARG A O 1
ATOM 776 N N . PRO A 1 101 ? -22.316 -3.232 0.961 1.00 80.94 101 PRO A N 1
ATOM 777 C CA . PRO A 1 101 ? -22.798 -4.448 1.594 1.00 80.94 101 PRO A CA 1
ATOM 778 C C . PRO A 1 101 ? -22.060 -5.655 1.015 1.00 80.94 101 PRO A C 1
ATOM 780 O O . PRO A 1 101 ? -22.082 -5.874 -0.196 1.00 80.94 101 PRO A O 1
ATOM 783 N N . SER A 1 102 ? -21.450 -6.459 1.880 1.00 75.19 102 SER A N 1
ATOM 784 C CA . SER A 1 102 ? -20.872 -7.741 1.496 1.00 75.19 102 SER A CA 1
ATOM 785 C C . SER A 1 102 ? -21.274 -8.829 2.487 1.00 75.19 102 SER A C 1
ATOM 787 O O . SER A 1 102 ? -21.150 -8.602 3.695 1.00 75.19 102 SER A O 1
ATOM 789 N N . PRO A 1 103 ? -21.691 -10.024 2.022 1.00 74.81 103 PRO A N 1
ATOM 790 C CA . PRO A 1 103 ? -21.754 -11.189 2.890 1.00 74.81 103 PRO A CA 1
ATOM 791 C C . PRO A 1 103 ? -20.344 -11.470 3.425 1.00 74.81 1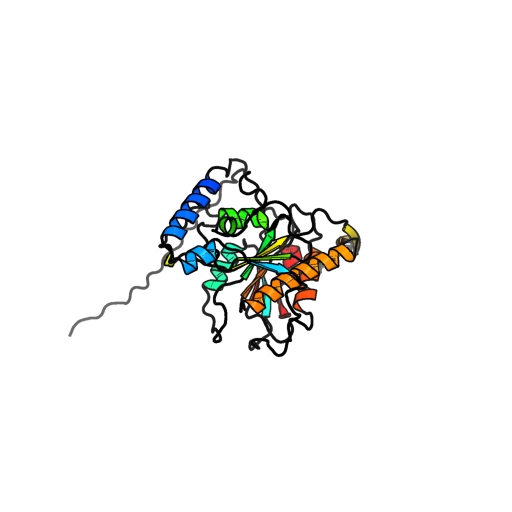03 PRO A C 1
ATOM 793 O O . PRO A 1 103 ? -19.376 -11.463 2.665 1.00 74.81 103 PRO A O 1
ATOM 796 N N . ARG A 1 104 ? -20.226 -11.650 4.742 1.00 74.81 104 ARG A N 1
ATOM 797 C CA . ARG A 1 104 ? -18.962 -11.956 5.423 1.00 74.81 104 ARG A CA 1
ATOM 798 C C . ARG A 1 104 ? -19.047 -13.352 6.004 1.00 74.81 104 ARG A C 1
ATOM 800 O O . ARG A 1 104 ? -20.058 -13.684 6.628 1.00 74.81 104 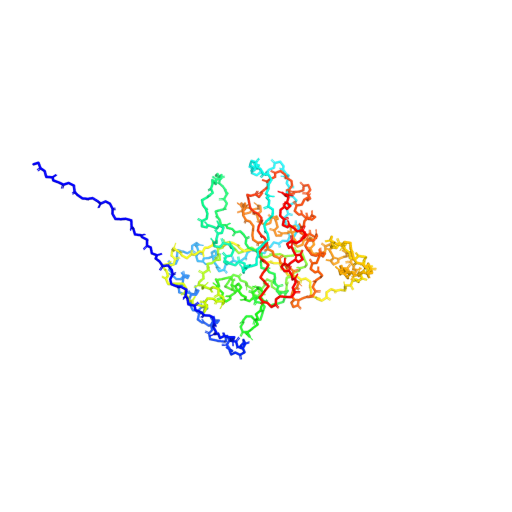ARG A O 1
ATOM 807 N N . THR A 1 105 ? -18.009 -14.156 5.817 1.00 76.19 105 THR A N 1
ATOM 808 C CA . THR A 1 105 ? -17.913 -15.439 6.512 1.00 76.19 105 THR A CA 1
ATOM 809 C C . THR A 1 105 ? -17.445 -15.234 7.963 1.00 76.19 105 THR A C 1
ATOM 811 O O . THR A 1 105 ? -16.772 -14.244 8.274 1.00 76.19 105 THR A O 1
ATOM 814 N N . PRO A 1 106 ? -17.826 -16.120 8.903 1.00 76.00 106 PRO A N 1
ATOM 815 C CA . PRO A 1 106 ? -17.332 -16.057 10.276 1.00 76.00 106 PRO A CA 1
ATOM 816 C C . PRO A 1 106 ? -15.799 -16.117 10.327 1.00 76.00 106 PRO A C 1
ATOM 818 O O . PRO A 1 106 ? -15.195 -17.029 9.774 1.00 76.00 106 PRO A O 1
ATOM 821 N N . GLY A 1 107 ? -15.176 -15.160 11.019 1.00 77.81 107 GLY A N 1
ATOM 822 C CA . GLY A 1 107 ? -13.715 -15.066 11.136 1.00 77.81 107 GLY A CA 1
ATOM 823 C C . GLY A 1 107 ? -13.040 -14.169 10.093 1.00 77.81 107 GLY A C 1
ATOM 824 O O . GLY A 1 107 ? -11.852 -13.887 10.235 1.00 77.81 107 GLY A O 1
ATOM 825 N N . GLU A 1 108 ? -13.776 -13.658 9.100 1.00 88.12 108 GLU A N 1
ATOM 826 C CA . GLU A 1 108 ? -13.259 -12.619 8.209 1.00 88.12 108 GLU A CA 1
ATOM 827 C C . GLU A 1 108 ? -13.044 -11.298 8.942 1.00 88.12 108 GLU A C 1
ATOM 829 O O . GLU A 1 108 ? -13.878 -10.832 9.727 1.00 88.12 108 GLU A O 1
ATOM 834 N N . ASN A 1 109 ? -11.943 -10.640 8.603 1.00 91.94 109 ASN A N 1
ATOM 835 C CA . ASN A 1 109 ? -11.710 -9.273 9.004 1.00 91.94 109 ASN A CA 1
ATOM 836 C C . ASN A 1 109 ? -12.556 -8.342 8.124 1.00 91.94 109 ASN A C 1
ATOM 838 O O . ASN A 1 109 ? -12.417 -8.348 6.898 1.00 91.94 109 ASN A O 1
ATOM 842 N N . PRO A 1 110 ? -13.431 -7.526 8.732 1.00 90.81 110 PRO A N 1
ATOM 843 C CA . PRO A 1 110 ? -14.357 -6.679 7.995 1.00 90.81 110 PRO A CA 1
ATOM 844 C C . PRO A 1 110 ? -13.701 -5.481 7.305 1.00 90.81 110 PRO A C 1
ATOM 846 O O . PRO A 1 110 ? -14.376 -4.780 6.553 1.00 90.81 110 PRO A O 1
ATOM 849 N N . ARG A 1 111 ? -12.437 -5.186 7.622 1.00 94.69 111 ARG A N 1
ATOM 850 C CA . ARG A 1 111 ? -11.739 -3.993 7.150 1.00 94.69 111 ARG A CA 1
ATOM 851 C C . ARG A 1 111 ? -10.990 -4.303 5.855 1.00 94.69 111 ARG A C 1
ATOM 853 O O . ARG A 1 111 ? -10.273 -5.309 5.812 1.00 94.69 111 ARG A O 1
ATOM 860 N N . PRO A 1 112 ? -11.046 -3.416 4.851 1.00 97.25 112 PRO A N 1
ATOM 861 C CA . PRO A 1 112 ? -10.117 -3.472 3.736 1.00 97.25 112 PRO A CA 1
ATOM 862 C C . PRO A 1 112 ? -8.673 -3.365 4.232 1.00 97.25 112 PRO A C 1
ATOM 864 O O . PRO A 1 112 ? -8.368 -2.577 5.137 1.00 97.25 112 PRO A O 1
ATOM 867 N N . LEU A 1 113 ? -7.784 -4.145 3.622 1.00 98.62 113 LEU A N 1
ATOM 868 C CA . LEU A 1 113 ? -6.349 -4.007 3.816 1.00 98.62 113 LEU A CA 1
ATOM 869 C C . LEU A 1 113 ? -5.770 -3.074 2.752 1.00 98.62 113 LEU A C 1
ATOM 871 O O . LEU A 1 113 ? -5.847 -3.364 1.560 1.00 98.62 113 LEU A O 1
ATOM 875 N N . VAL A 1 114 ? -5.125 -1.996 3.184 1.00 98.81 114 VAL A N 1
ATOM 876 C CA . VAL A 1 114 ? -4.357 -1.102 2.312 1.00 98.81 114 VAL A CA 1
ATOM 877 C C . VAL A 1 114 ? -2.867 -1.439 2.360 1.00 98.81 114 VAL A C 1
ATOM 879 O O . VAL A 1 114 ? -2.350 -1.868 3.394 1.00 98.81 114 VAL A O 1
ATOM 882 N N . VAL A 1 115 ? -2.139 -1.204 1.268 1.00 98.62 115 VAL A N 1
ATOM 883 C CA . VAL A 1 115 ? -0.670 -1.320 1.264 1.00 98.62 115 VAL A CA 1
ATOM 884 C C . VAL A 1 115 ? -0.028 0.067 1.268 1.00 98.62 115 VAL A C 1
ATOM 886 O O . VAL A 1 115 ? -0.250 0.869 0.365 1.00 98.62 115 VAL A O 1
ATOM 889 N N . ASN A 1 116 ? 0.787 0.346 2.285 1.00 98.56 116 ASN A N 1
ATOM 890 C CA . ASN A 1 116 ? 1.648 1.523 2.365 1.00 98.56 116 ASN A CA 1
ATOM 891 C C . ASN A 1 116 ? 2.978 1.242 1.644 1.00 98.56 116 ASN A C 1
ATOM 893 O O . ASN A 1 116 ? 3.729 0.343 2.044 1.00 98.56 116 ASN A O 1
ATOM 897 N N . PHE A 1 117 ? 3.273 2.013 0.594 1.00 96.31 117 PHE A N 1
ATOM 898 C CA . PHE A 1 117 ? 4.505 1.905 -0.193 1.00 96.31 117 PHE A CA 1
ATOM 899 C C . PHE A 1 117 ? 5.620 2.742 0.428 1.00 96.31 117 PHE A C 1
ATOM 901 O O . PHE A 1 117 ? 5.970 3.817 -0.056 1.00 96.31 117 PHE A O 1
ATOM 908 N N . ALA A 1 118 ? 6.173 2.223 1.518 1.00 95.81 118 ALA A N 1
ATOM 909 C CA . ALA A 1 118 ? 6.967 3.018 2.433 1.00 95.81 118 ALA A CA 1
ATOM 910 C C . ALA A 1 118 ? 8.379 3.356 1.962 1.00 95.81 118 ALA A C 1
ATOM 912 O O . ALA A 1 118 ? 9.054 2.625 1.225 1.00 95.81 118 ALA A O 1
ATOM 913 N N . ASN A 1 119 ? 8.876 4.444 2.530 1.00 96.06 119 ASN A N 1
ATOM 914 C CA . ASN A 1 119 ? 10.279 4.736 2.651 1.00 96.06 119 ASN A CA 1
ATOM 915 C C . ASN A 1 119 ? 10.958 3.711 3.567 1.00 96.06 119 ASN A C 1
ATOM 917 O O . ASN A 1 119 ? 10.552 3.460 4.698 1.00 96.06 119 ASN A O 1
ATOM 921 N N . ARG A 1 120 ? 12.072 3.153 3.095 1.00 96.38 120 ARG A N 1
ATOM 922 C CA . ARG A 1 120 ? 12.845 2.155 3.840 1.00 96.38 120 ARG A CA 1
ATOM 923 C C . ARG A 1 120 ? 13.374 2.651 5.188 1.00 96.38 120 ARG A C 1
ATOM 925 O O . ARG A 1 120 ? 13.552 1.845 6.095 1.00 96.38 120 ARG A O 1
ATOM 932 N N . HIS A 1 121 ? 13.709 3.931 5.294 1.00 96.31 121 HIS A N 1
ATOM 933 C CA . HIS A 1 121 ? 14.508 4.480 6.390 1.00 96.31 121 HIS A CA 1
ATOM 934 C C . HIS A 1 121 ? 13.720 5.391 7.324 1.00 96.31 121 HIS A C 1
ATOM 936 O O . HIS A 1 121 ? 14.118 5.553 8.474 1.00 96.31 121 HIS A O 1
ATOM 942 N N . ARG A 1 122 ? 12.648 6.016 6.832 1.00 95.75 122 ARG A N 1
ATOM 943 C CA . ARG A 1 122 ? 11.895 7.028 7.574 1.00 95.75 122 ARG A CA 1
ATOM 944 C C . ARG A 1 122 ? 10.434 6.601 7.712 1.00 95.75 122 ARG A C 1
ATOM 946 O O . ARG A 1 122 ? 9.775 6.482 6.684 1.00 95.75 122 ARG A O 1
ATOM 953 N N . PRO A 1 123 ? 9.928 6.409 8.942 1.00 96.62 123 PRO A N 1
ATOM 954 C CA . PRO A 1 123 ? 8.509 6.168 9.180 1.00 96.62 123 PRO A CA 1
ATOM 955 C C . PRO A 1 123 ? 7.649 7.284 8.580 1.00 96.62 123 PRO A C 1
ATOM 957 O O . PRO A 1 123 ? 7.847 8.452 8.918 1.00 96.62 123 PRO A O 1
ATOM 960 N N . GLY A 1 124 ? 6.709 6.941 7.698 1.00 95.56 124 GLY A N 1
ATOM 961 C CA . GLY A 1 124 ? 5.843 7.931 7.057 1.00 95.56 124 GLY A CA 1
ATOM 962 C C . GLY A 1 124 ? 6.568 8.823 6.042 1.00 95.56 124 GLY A C 1
ATOM 963 O O . GLY A 1 124 ? 6.071 9.894 5.699 1.00 95.56 124 GLY A O 1
ATOM 964 N N . GLY A 1 125 ? 7.768 8.432 5.603 1.00 94.38 125 GLY A N 1
ATOM 965 C CA . GLY A 1 125 ? 8.525 9.151 4.587 1.00 94.38 125 GLY A CA 1
ATOM 966 C C . GLY A 1 125 ? 8.865 10.588 4.987 1.00 94.38 125 GLY A C 1
ATOM 967 O O . GLY A 1 125 ? 9.556 10.841 5.979 1.00 94.38 125 GLY A O 1
ATOM 968 N N . GLY A 1 126 ? 8.451 11.537 4.151 1.00 92.00 126 GLY A N 1
ATOM 969 C CA . GLY A 1 126 ? 8.680 12.968 4.313 1.00 92.00 126 GLY A CA 1
ATOM 970 C C . GLY A 1 126 ? 7.462 13.767 4.778 1.00 92.00 126 GLY A C 1
ATOM 971 O O . GLY A 1 126 ? 7.466 14.980 4.578 1.00 92.00 126 GLY A O 1
ATOM 972 N N . TRP A 1 127 ? 6.435 13.146 5.368 1.00 92.50 127 TRP A N 1
ATOM 973 C CA . TRP A 1 127 ? 5.156 13.826 5.636 1.00 92.50 127 TRP A CA 1
ATOM 974 C C . TRP A 1 127 ? 5.280 15.022 6.604 1.00 92.50 127 TRP A C 1
ATOM 976 O O . TRP A 1 127 ? 4.655 16.057 6.405 1.00 92.50 127 TRP A O 1
ATOM 986 N N . LEU A 1 128 ? 6.194 14.979 7.576 1.00 88.31 128 LEU A N 1
ATOM 987 C CA . LEU A 1 128 ? 6.489 16.139 8.442 1.00 88.31 128 LEU A CA 1
ATOM 988 C C . LEU A 1 128 ? 7.261 17.268 7.727 1.00 88.31 128 LEU A C 1
ATOM 990 O O . LEU A 1 128 ? 7.488 18.333 8.286 1.00 88.31 128 LEU A O 1
ATOM 994 N N . ASN A 1 129 ? 7.709 17.033 6.491 1.00 86.81 129 ASN A N 1
ATOM 995 C CA . ASN A 1 129 ? 8.465 17.988 5.678 1.00 86.81 129 ASN A CA 1
ATOM 996 C C . ASN A 1 129 ? 7.674 18.464 4.447 1.00 86.81 129 ASN A C 1
ATOM 998 O O . ASN A 1 129 ? 8.252 19.070 3.546 1.00 86.81 129 ASN A O 1
ATOM 1002 N N . GLY A 1 130 ? 6.369 18.178 4.377 1.00 82.75 130 GLY A N 1
ATOM 1003 C CA . GLY A 1 130 ? 5.518 18.600 3.261 1.00 82.75 130 GLY A CA 1
ATOM 1004 C C . GLY A 1 130 ? 5.632 17.744 1.996 1.00 82.75 130 GLY A C 1
ATOM 1005 O O . GLY A 1 130 ? 5.162 18.179 0.946 1.00 82.75 130 GLY A O 1
ATOM 1006 N N . ALA A 1 131 ? 6.278 16.572 2.053 1.00 84.81 131 ALA A N 1
ATOM 1007 C CA . ALA A 1 131 ? 6.348 15.679 0.899 1.00 84.81 131 ALA A CA 1
ATOM 1008 C C . ALA A 1 131 ? 4.972 15.072 0.598 1.00 84.81 131 ALA A C 1
ATOM 1010 O O . ALA A 1 131 ? 4.201 14.781 1.508 1.00 84.81 131 ALA A O 1
ATOM 1011 N N . VAL A 1 132 ? 4.675 14.868 -0.685 1.00 83.94 132 VAL A N 1
ATOM 1012 C CA . VAL A 1 132 ? 3.388 14.333 -1.138 1.00 83.94 132 VAL A CA 1
ATOM 1013 C C . VAL A 1 132 ? 3.648 13.156 -2.069 1.00 83.94 132 VAL A C 1
ATOM 1015 O O . VAL A 1 132 ? 3.766 13.314 -3.281 1.00 83.94 132 VAL A O 1
ATOM 1018 N N . ALA A 1 133 ? 3.764 11.967 -1.486 1.00 91.44 133 ALA A N 1
ATOM 1019 C CA . ALA A 1 133 ? 3.586 10.700 -2.181 1.00 91.44 133 ALA A CA 1
ATOM 1020 C C . ALA A 1 133 ? 2.536 9.863 -1.428 1.00 91.44 133 ALA A C 1
ATOM 1022 O O . ALA A 1 133 ? 1.842 10.365 -0.540 1.00 91.44 133 ALA A O 1
ATOM 1023 N N . GLN A 1 134 ? 2.361 8.600 -1.818 1.00 95.25 134 GLN A N 1
ATOM 1024 C CA . GLN A 1 134 ? 1.300 7.760 -1.263 1.00 95.25 134 GLN A CA 1
ATOM 1025 C C . GLN A 1 134 ? 1.457 7.526 0.249 1.00 95.25 134 GLN A C 1
ATOM 1027 O O . GLN A 1 134 ? 0.478 7.685 0.975 1.00 95.25 134 GLN A O 1
ATOM 1032 N N . GLU A 1 135 ? 2.666 7.225 0.736 1.00 96.69 135 GLU A N 1
ATOM 1033 C CA . GLU A 1 135 ? 2.920 7.029 2.172 1.00 96.69 135 GLU A CA 1
ATOM 1034 C C . GLU A 1 135 ? 2.590 8.290 2.982 1.00 96.69 135 GLU A C 1
ATOM 1036 O O . GLU A 1 135 ? 1.916 8.221 4.014 1.00 96.69 135 GLU A O 1
ATOM 1041 N N . GLU A 1 136 ? 3.031 9.456 2.509 1.00 95.44 136 GLU A N 1
ATOM 1042 C CA . GLU A 1 136 ? 2.755 10.719 3.181 1.00 95.44 136 GLU A CA 1
ATOM 1043 C C . GLU A 1 136 ? 1.260 11.038 3.175 1.00 95.44 136 GLU A C 1
ATOM 1045 O O . GLU A 1 136 ? 0.726 11.443 4.204 1.00 95.44 136 GLU A O 1
ATOM 1050 N N . ALA A 1 137 ? 0.557 10.790 2.066 1.00 94.75 137 ALA A N 1
ATOM 1051 C CA . ALA A 1 137 ? -0.892 10.963 1.987 1.00 94.75 137 ALA A CA 1
ATOM 1052 C C . ALA A 1 137 ? -1.637 10.076 3.000 1.00 94.75 137 ALA A C 1
ATOM 1054 O O . ALA A 1 137 ? -2.571 10.553 3.651 1.00 94.75 137 ALA A O 1
ATOM 1055 N N . LEU A 1 138 ? -1.200 8.824 3.193 1.00 97.06 138 LEU A N 1
ATOM 1056 C CA . LEU A 1 138 ? -1.732 7.952 4.244 1.00 97.06 138 LEU A CA 1
ATOM 1057 C C . LEU A 1 138 ? -1.500 8.554 5.637 1.00 97.06 138 LEU A C 1
ATOM 1059 O O . LEU A 1 138 ? -2.423 8.581 6.450 1.00 97.06 138 LEU A O 1
ATOM 1063 N N . CYS A 1 139 ? -0.297 9.064 5.909 1.00 96.94 139 CYS A N 1
ATOM 1064 C CA . CYS A 1 139 ? 0.053 9.651 7.206 1.00 96.94 139 CYS A CA 1
ATOM 1065 C C . CYS A 1 139 ? -0.694 10.960 7.487 1.00 96.94 139 CYS A C 1
ATOM 1067 O O . CYS A 1 139 ? -1.173 11.157 8.598 1.00 96.94 139 CYS A O 1
ATOM 1069 N N . TYR A 1 140 ? -0.867 11.829 6.489 1.00 96.06 140 TYR A N 1
ATOM 1070 C CA . TYR A 1 140 ? -1.645 13.057 6.647 1.00 96.06 140 TYR A CA 1
ATOM 1071 C C . TYR A 1 140 ? -3.116 12.780 6.948 1.00 96.06 140 TYR A C 1
ATOM 1073 O O . TYR A 1 140 ? -3.742 13.535 7.690 1.00 96.06 140 TYR A O 1
ATOM 1081 N N . ARG A 1 141 ? -3.681 11.719 6.361 1.00 96.50 141 ARG A N 1
ATOM 1082 C CA . ARG A 1 141 ? -5.114 11.419 6.439 1.00 96.50 141 ARG A CA 1
ATOM 1083 C C . ARG A 1 141 ? -5.516 10.494 7.579 1.00 96.50 141 ARG A C 1
ATOM 1085 O O . ARG A 1 141 ? -6.716 10.344 7.799 1.00 96.50 141 ARG A O 1
ATOM 1092 N N . SER A 1 142 ? -4.580 9.837 8.259 1.00 97.56 142 SER A N 1
ATOM 1093 C CA . SER A 1 142 ? -4.914 8.743 9.174 1.00 97.56 142 SER A CA 1
ATOM 1094 C C . SER A 1 142 ? -3.984 8.637 10.377 1.00 97.56 142 SER A C 1
ATOM 1096 O O . SER A 1 142 ? -2.932 9.267 10.440 1.00 97.56 142 SER A O 1
ATOM 1098 N N . THR A 1 143 ? -4.342 7.759 11.310 1.00 97.81 143 THR A N 1
ATOM 1099 C CA . THR A 1 143 ? -3.504 7.414 12.464 1.00 97.81 143 THR A CA 1
ATOM 1100 C C . THR A 1 143 ? -2.291 6.543 12.116 1.00 97.81 143 THR A C 1
ATOM 1102 O O . THR A 1 143 ? -1.530 6.201 13.021 1.00 97.81 143 THR A O 1
ATOM 1105 N N . LEU A 1 144 ? -2.063 6.183 10.839 1.00 98.00 144 LEU A N 1
ATOM 1106 C CA . LEU A 1 144 ? -0.989 5.264 10.431 1.00 98.00 144 LEU A CA 1
ATOM 1107 C C . LEU A 1 144 ? 0.368 5.671 11.016 1.00 98.00 144 LEU A C 1
ATOM 1109 O O . LEU A 1 144 ? 1.073 4.816 11.553 1.00 98.00 144 LEU A O 1
ATOM 1113 N N . ALA A 1 145 ? 0.694 6.966 10.981 1.00 96.38 145 ALA A N 1
ATOM 1114 C CA . ALA A 1 145 ? 1.955 7.504 11.485 1.00 96.38 145 ALA A CA 1
ATOM 1115 C C . ALA A 1 145 ? 2.224 7.156 12.960 1.00 96.38 145 ALA A C 1
ATOM 1117 O O . ALA A 1 145 ? 3.380 6.976 13.336 1.00 96.38 145 ALA A O 1
ATOM 1118 N N . LEU A 1 146 ? 1.179 7.003 13.786 1.00 96.19 146 LEU A N 1
ATOM 1119 C CA . LEU A 1 146 ? 1.326 6.615 15.191 1.00 96.19 146 LEU A CA 1
ATOM 1120 C C . LEU A 1 146 ? 1.783 5.160 15.357 1.00 96.19 146 LEU A C 1
ATOM 1122 O O . LEU A 1 146 ? 2.494 4.852 16.308 1.00 96.19 146 LEU A O 1
ATOM 1126 N N . SER A 1 147 ? 1.408 4.279 14.427 1.00 96.12 147 SER A N 1
ATOM 1127 C CA . SER A 1 147 ? 1.786 2.859 14.455 1.00 96.12 147 SER A CA 1
ATOM 1128 C C . SER A 1 147 ? 3.206 2.592 13.933 1.00 96.12 147 SER A C 1
ATOM 1130 O O . SER A 1 147 ? 3.812 1.561 14.242 1.00 96.12 147 SER A O 1
ATOM 1132 N N . LEU A 1 148 ? 3.770 3.515 13.142 1.00 96.69 148 LEU A N 1
ATOM 1133 C CA . LEU A 1 148 ? 5.072 3.345 12.494 1.00 96.69 148 LEU A CA 1
ATOM 1134 C C . LEU A 1 148 ? 6.223 3.693 13.451 1.00 96.69 148 LEU A C 1
ATOM 1136 O O . LEU A 1 148 ? 6.818 4.767 13.398 1.00 96.69 148 LEU A O 1
ATOM 1140 N N . ASN A 1 149 ? 6.571 2.748 14.325 1.00 95.12 149 ASN A N 1
ATOM 1141 C CA . ASN A 1 149 ? 7.641 2.933 15.304 1.00 95.12 149 ASN A CA 1
ATOM 1142 C C . ASN A 1 149 ? 9.035 3.031 14.635 1.00 95.12 149 ASN A C 1
ATOM 1144 O O . ASN A 1 149 ? 9.438 2.083 13.951 1.00 95.12 149 ASN A O 1
ATOM 1148 N N . PRO A 1 150 ? 9.831 4.093 14.891 1.00 95.38 150 PRO A N 1
ATOM 1149 C CA . PRO A 1 150 ? 11.190 4.234 14.359 1.00 95.38 150 PRO A CA 1
ATOM 1150 C C . PRO A 1 150 ? 12.131 3.058 14.659 1.00 95.38 150 PRO A C 1
ATOM 1152 O O . PRO A 1 150 ? 13.026 2.784 13.867 1.00 95.38 150 PRO A O 1
ATOM 1155 N N . ARG A 1 151 ? 11.920 2.315 15.757 1.00 95.62 151 ARG A N 1
ATOM 1156 C CA . ARG A 1 151 ? 12.726 1.128 16.113 1.00 95.62 151 ARG A CA 1
ATOM 1157 C C . ARG A 1 151 ? 12.601 -0.016 15.108 1.00 95.62 151 ARG A C 1
ATOM 1159 O O . ARG A 1 151 ? 13.447 -0.903 15.082 1.00 95.62 151 ARG A O 1
ATOM 1166 N N . HIS A 1 152 ? 11.549 -0.020 14.294 1.00 96.19 152 HIS A N 1
ATOM 1167 C CA . HIS A 1 152 ? 11.387 -0.998 13.228 1.00 96.19 152 HIS A CA 1
ATOM 1168 C C . HIS A 1 152 ? 12.184 -0.654 11.964 1.00 96.19 152 HIS A C 1
ATOM 1170 O O . HIS A 1 152 ? 12.230 -1.481 11.055 1.00 96.19 152 HIS A O 1
ATOM 1176 N N . TYR A 1 153 ? 12.812 0.520 11.898 1.00 97.00 153 TYR A N 1
ATOM 1177 C CA . TYR A 1 153 ? 13.515 1.001 10.716 1.00 97.00 153 TYR A CA 1
ATOM 1178 C C . TYR A 1 153 ? 15.040 0.890 10.889 1.00 97.00 153 TYR A C 1
ATOM 1180 O O . TYR A 1 153 ? 15.543 0.997 12.008 1.00 97.00 153 TYR A O 1
ATOM 1188 N N . PRO A 1 154 ? 15.795 0.707 9.791 1.00 96.88 154 PRO A N 1
ATOM 1189 C CA . PRO A 1 154 ? 15.318 0.572 8.413 1.00 96.88 154 PRO A CA 1
ATOM 1190 C C . PRO A 1 154 ? 14.632 -0.775 8.145 1.00 96.88 154 PRO A C 1
ATOM 1192 O O . PRO A 1 154 ? 15.066 -1.801 8.658 1.00 96.88 154 PRO A O 1
ATOM 1195 N N . LEU A 1 155 ? 13.601 -0.779 7.295 1.00 96.31 155 LEU A N 1
ATOM 1196 C CA . LEU A 1 155 ? 12.927 -2.014 6.885 1.00 96.31 155 LEU A CA 1
ATOM 1197 C C . LEU A 1 155 ? 13.846 -2.853 5.990 1.00 96.31 155 LEU A C 1
ATOM 1199 O O . LEU A 1 155 ? 14.391 -2.368 4.992 1.00 96.31 155 LEU A O 1
ATOM 1203 N N . ALA A 1 156 ? 14.046 -4.124 6.319 1.00 93.56 156 ALA A N 1
ATOM 1204 C CA . ALA A 1 156 ? 14.764 -5.049 5.450 1.00 93.56 156 ALA A CA 1
ATOM 1205 C 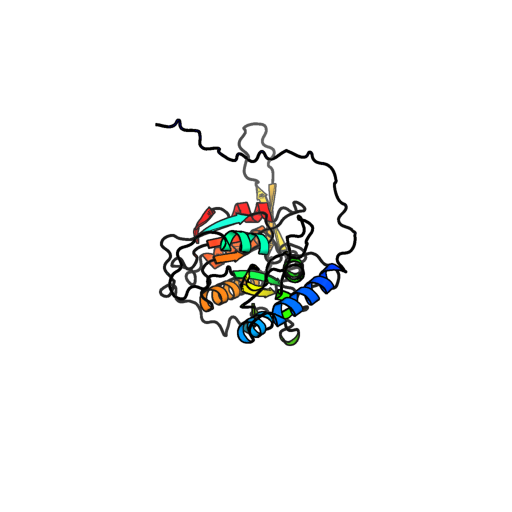C . ALA A 1 156 ? 13.980 -5.359 4.159 1.00 93.56 156 ALA A C 1
ATOM 1207 O O . ALA A 1 156 ? 12.835 -4.945 3.961 1.00 93.56 156 ALA A O 1
ATOM 1208 N N . ARG A 1 157 ? 14.627 -6.057 3.218 1.00 88.69 157 ARG A N 1
ATOM 1209 C CA . ARG A 1 157 ? 14.008 -6.414 1.929 1.00 88.69 157 ARG A CA 1
ATOM 1210 C C . ARG A 1 157 ? 12.764 -7.284 2.133 1.00 88.69 157 ARG A C 1
ATOM 1212 O O . ARG A 1 157 ? 11.779 -7.094 1.425 1.00 88.69 157 ARG A O 1
ATOM 1219 N N . ASP A 1 158 ? 12.841 -8.182 3.098 1.00 92.44 158 ASP A N 1
ATOM 1220 C CA . ASP A 1 158 ? 11.894 -9.232 3.451 1.00 92.44 158 ASP A CA 1
ATOM 1221 C C . ASP A 1 158 ? 11.048 -8.895 4.685 1.00 92.44 158 ASP A C 1
ATOM 1223 O O . ASP A 1 158 ? 10.384 -9.783 5.205 1.00 92.44 158 ASP A O 1
ATOM 1227 N N . GLU A 1 159 ? 11.067 -7.643 5.151 1.00 96.38 159 GLU A N 1
ATOM 1228 C CA . GLU A 1 159 ? 10.302 -7.169 6.306 1.00 96.38 159 GLU A CA 1
ATOM 1229 C C . GLU A 1 159 ? 9.069 -6.355 5.897 1.00 96.38 159 GLU A C 1
ATOM 1231 O O . GLU A 1 159 ? 9.084 -5.597 4.922 1.00 96.38 159 GLU A O 1
ATOM 1236 N N . ALA A 1 160 ? 8.021 -6.471 6.709 1.00 97.88 160 ALA A N 1
ATOM 1237 C CA . ALA A 1 160 ? 6.811 -5.669 6.639 1.00 97.88 160 ALA A CA 1
ATOM 1238 C C . ALA A 1 160 ? 6.304 -5.335 8.041 1.00 97.88 160 ALA A C 1
ATOM 1240 O O . ALA A 1 160 ? 6.590 -6.050 9.005 1.00 97.88 160 ALA A O 1
ATOM 1241 N N . LEU A 1 161 ? 5.517 -4.266 8.142 1.00 98.31 161 LEU A N 1
ATOM 1242 C CA . LEU A 1 161 ? 4.772 -3.926 9.352 1.00 98.31 161 LEU A CA 1
ATOM 1243 C C . LEU A 1 161 ? 3.280 -4.083 9.088 1.00 98.31 161 LEU A C 1
ATOM 1245 O O . LEU A 1 161 ? 2.789 -3.594 8.074 1.00 98.31 161 LEU A O 1
ATOM 1249 N N . TYR A 1 162 ? 2.564 -4.724 10.000 1.00 98.38 162 TYR A N 1
ATOM 1250 C CA . TYR A 1 162 ? 1.110 -4.802 9.975 1.00 98.38 162 TYR A CA 1
ATOM 1251 C C . TYR A 1 162 ? 0.515 -3.897 11.056 1.00 98.38 162 TYR A C 1
ATOM 1253 O O . TYR A 1 162 ? 0.783 -4.096 12.243 1.00 98.38 162 TYR A O 1
ATOM 1261 N N . SER A 1 163 ? -0.297 -2.928 10.638 1.00 98.50 163 S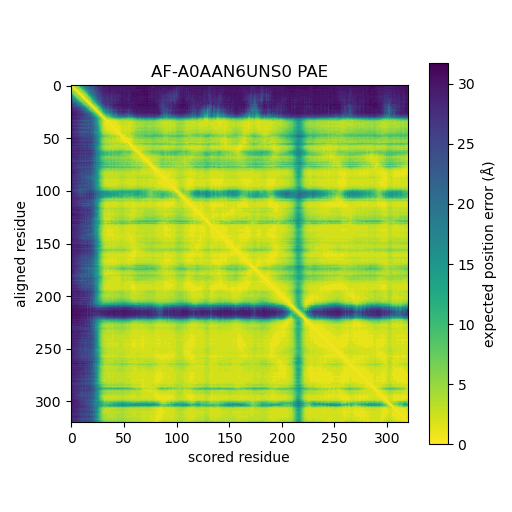ER A N 1
ATOM 1262 C CA . SER A 1 163 ? -1.045 -2.013 11.503 1.00 98.50 163 SER A CA 1
ATOM 1263 C C . SER A 1 163 ? -2.522 -2.394 11.456 1.00 98.50 163 SER A C 1
ATOM 1265 O O . SER A 1 163 ? -3.199 -2.190 10.448 1.00 98.50 163 SER A O 1
ATOM 1267 N N . ALA A 1 164 ? -3.024 -2.975 12.547 1.00 96.94 164 ALA A N 1
ATOM 1268 C CA . ALA A 1 164 ? -4.349 -3.595 12.576 1.00 96.94 164 ALA A CA 1
ATOM 1269 C C . ALA A 1 164 ? -5.506 -2.584 12.542 1.00 96.94 164 ALA A C 1
ATOM 1271 O O . ALA A 1 164 ? -6.595 -2.913 12.063 1.00 96.94 164 ALA A O 1
ATOM 1272 N N . HIS A 1 165 ? -5.283 -1.382 13.074 1.00 96.12 165 HIS A N 1
ATOM 1273 C CA . HIS A 1 165 ? -6.330 -0.393 13.298 1.00 96.12 165 HIS A CA 1
ATOM 1274 C C . HIS A 1 165 ? -5.845 0.997 12.862 1.00 96.12 165 HIS A C 1
ATOM 1276 O O . HIS A 1 165 ? -5.213 1.724 13.619 1.00 96.12 165 HIS A O 1
ATOM 1282 N N . VAL A 1 166 ? -6.125 1.379 11.618 1.00 98.06 166 VAL A N 1
ATOM 1283 C CA . VAL A 1 166 ? -5.764 2.690 11.065 1.00 98.06 166 VAL A CA 1
ATOM 1284 C C . VAL A 1 166 ? -7.041 3.484 10.834 1.00 98.06 166 VAL A C 1
ATOM 1286 O O . VAL A 1 166 ? -7.836 3.152 9.958 1.00 98.06 166 VAL A O 1
ATOM 1289 N N . MET A 1 167 ? -7.249 4.524 11.636 1.00 97.56 167 MET A N 1
ATOM 1290 C CA . MET A 1 167 ? -8.436 5.372 11.564 1.00 97.56 167 MET A CA 1
ATOM 1291 C C . MET A 1 167 ? -8.200 6.488 10.559 1.00 97.56 167 MET A C 1
ATOM 1293 O O . MET A 1 167 ? -7.186 7.185 10.637 1.00 97.56 167 MET A O 1
ATOM 1297 N N . VAL A 1 168 ? -9.133 6.674 9.630 1.00 97.69 168 VAL A N 1
ATOM 1298 C CA . VAL A 1 168 ? -9.102 7.786 8.680 1.00 97.69 168 VAL A CA 1
ATOM 1299 C C . VAL A 1 168 ? -9.726 9.004 9.343 1.00 97.69 168 VAL A C 1
ATOM 1301 O O . VAL A 1 168 ? -10.860 8.954 9.801 1.00 97.69 168 VAL A O 1
ATOM 1304 N N . LEU A 1 169 ? -8.967 10.094 9.398 1.00 96.94 169 LEU A N 1
ATOM 1305 C CA . LEU A 1 169 ? -9.308 11.324 10.109 1.00 96.94 169 LEU A CA 1
ATOM 1306 C C . LEU A 1 169 ? -9.653 12.470 9.165 1.00 96.94 169 LEU A C 1
ATOM 1308 O O . LEU A 1 169 ? -10.256 13.443 9.605 1.00 96.94 169 LEU A O 1
ATOM 1312 N N . ARG A 1 170 ? -9.253 12.387 7.890 1.00 95.50 170 ARG A N 1
ATOM 1313 C CA . ARG A 1 170 ? -9.416 13.482 6.930 1.00 95.50 170 ARG A CA 1
ATOM 1314 C C . ARG A 1 170 ? -9.991 13.059 5.598 1.00 95.50 170 ARG A C 1
ATOM 1316 O O . ARG A 1 170 ? -9.739 11.959 5.089 1.00 95.50 170 ARG A O 1
ATOM 1323 N N . GLU A 1 171 ? -10.657 14.022 4.985 1.00 93.75 171 GLU A N 1
ATOM 1324 C CA . GLU A 1 171 ? -10.993 13.990 3.571 1.00 93.75 171 GLU A CA 1
ATOM 1325 C C . GLU A 1 171 ? -9.731 13.955 2.697 1.00 93.75 171 GLU A C 1
ATOM 1327 O O . GLU A 1 171 ? -8.601 14.228 3.131 1.00 93.75 171 GLU A O 1
ATOM 1332 N N . GLU A 1 172 ? -9.915 13.562 1.445 1.00 89.88 172 GLU A N 1
ATOM 1333 C CA . GLU A 1 172 ? -8.832 13.542 0.473 1.00 89.88 172 GLU A CA 1
ATOM 1334 C C . GLU A 1 172 ? -8.322 14.949 0.152 1.00 89.88 172 GLU A C 1
ATOM 1336 O O . GLU A 1 172 ? -9.005 15.957 0.344 1.00 89.88 172 GLU A O 1
ATOM 1341 N N . MET A 1 173 ? -7.090 15.015 -0.354 1.00 84.94 173 MET A N 1
ATOM 1342 C CA . MET A 1 173 ? -6.422 16.286 -0.647 1.00 84.94 173 MET A CA 1
ATOM 1343 C C . MET A 1 173 ? -7.205 17.141 -1.653 1.00 84.94 173 MET A C 1
ATOM 1345 O O . MET A 1 173 ? -7.259 18.361 -1.505 1.00 84.94 173 MET A O 1
ATOM 1349 N N . ALA A 1 174 ? -7.848 16.501 -2.637 1.00 84.00 174 ALA A N 1
ATOM 1350 C CA . ALA A 1 174 ? -8.653 17.166 -3.660 1.00 84.00 174 ALA A CA 1
ATOM 1351 C C . ALA A 1 174 ? -9.924 17.831 -3.100 1.00 84.00 174 ALA A C 1
ATOM 1353 O O . ALA A 1 174 ? -10.395 18.815 -3.663 1.00 84.00 174 ALA A O 1
ATOM 1354 N N . HIS A 1 175 ? -10.433 17.351 -1.962 1.00 85.31 175 HIS A N 1
ATOM 1355 C CA . HIS A 1 175 ? -11.631 17.868 -1.295 1.00 85.31 175 HIS A CA 1
ATOM 1356 C C . HIS A 1 175 ? -11.283 18.774 -0.102 1.00 85.31 175 HIS A C 1
ATOM 1358 O O . HIS A 1 175 ? -12.001 18.866 0.882 1.00 85.31 175 HIS A O 1
ATOM 1364 N N . GLY A 1 176 ? -10.144 19.465 -0.163 1.00 86.69 176 GLY A N 1
ATOM 1365 C CA . GLY A 1 176 ? -9.764 20.458 0.844 1.00 86.69 176 GLY A CA 1
ATOM 1366 C C . GLY A 1 176 ? -9.094 19.883 2.094 1.00 86.69 176 GLY A C 1
ATOM 1367 O O . GLY A 1 176 ? -8.453 20.654 2.813 1.00 86.69 176 GLY A O 1
ATOM 1368 N N . HIS A 1 177 ? -9.119 18.558 2.296 1.00 91.69 177 HIS A N 1
ATOM 1369 C CA . HIS A 1 177 ? -8.371 17.847 3.344 1.00 91.69 177 HIS A CA 1
ATOM 1370 C C . HIS A 1 177 ? -8.740 18.248 4.788 1.00 91.69 177 HIS A C 1
ATOM 1372 O O . HIS A 1 177 ? -7.891 18.295 5.689 1.00 91.69 177 HIS A O 1
ATOM 1378 N N . GLY A 1 178 ? -10.013 18.575 5.010 1.00 94.31 178 GLY A N 1
ATOM 1379 C CA . GLY A 1 178 ? -10.542 18.854 6.342 1.00 94.31 178 GLY A CA 1
ATOM 1380 C C . GLY A 1 178 ? -10.596 17.600 7.219 1.00 94.31 178 GLY A C 1
ATOM 1381 O O . GLY A 1 178 ? -10.643 16.476 6.713 1.00 94.31 178 GLY A O 1
ATOM 1382 N N . LEU A 1 179 ? -10.594 17.793 8.541 1.00 95.38 179 LEU A N 1
ATOM 1383 C CA . LEU A 1 179 ? -10.919 16.723 9.487 1.00 95.38 179 LEU A CA 1
ATOM 1384 C C . LEU A 1 179 ? -12.371 16.273 9.285 1.00 95.38 179 LEU A C 1
ATOM 1386 O O . LEU A 1 179 ? -13.272 17.109 9.176 1.00 95.38 179 LEU A O 1
ATOM 1390 N N . LEU A 1 180 ? -12.600 14.962 9.288 1.00 94.56 180 LEU A N 1
ATOM 1391 C CA . LEU A 1 180 ? -13.934 14.378 9.215 1.00 94.56 180 LEU A CA 1
ATOM 1392 C C . LEU A 1 180 ? -14.736 14.769 10.462 1.00 94.56 180 LEU A C 1
ATOM 1394 O O . LEU A 1 180 ? -14.346 14.470 11.589 1.00 94.56 180 LEU A O 1
ATOM 1398 N N . GLN A 1 181 ? -15.877 15.424 10.255 1.00 92.75 181 GLN A N 1
ATOM 1399 C CA . GLN A 1 181 ? -16.739 15.925 11.331 1.00 92.75 181 GLN A CA 1
ATOM 1400 C C . GLN A 1 181 ? -17.744 14.856 11.785 1.00 92.75 181 GLN A C 1
ATOM 1402 O O . GLN A 1 181 ? -18.957 15.026 11.662 1.00 92.75 181 GLN A O 1
ATOM 1407 N N . VAL A 1 182 ? -17.236 13.729 12.287 1.00 93.44 182 VAL A N 1
ATOM 1408 C CA . VAL A 1 182 ? -18.043 12.610 12.803 1.00 93.44 182 VAL A CA 1
ATOM 1409 C C . VAL A 1 182 ? -17.523 12.133 14.166 1.00 93.44 182 VAL A C 1
ATOM 1411 O O . VAL A 1 182 ? -16.344 12.320 14.473 1.00 93.44 182 VAL A O 1
ATOM 1414 N N . PRO A 1 183 ? -18.369 11.507 15.009 1.00 94.00 183 PRO A N 1
ATOM 1415 C CA . PRO A 1 183 ? -17.910 10.830 16.218 1.00 94.00 183 PRO A CA 1
ATOM 1416 C C . PRO A 1 183 ? -16.793 9.821 15.930 1.00 94.00 183 PRO A C 1
ATOM 1418 O O . PRO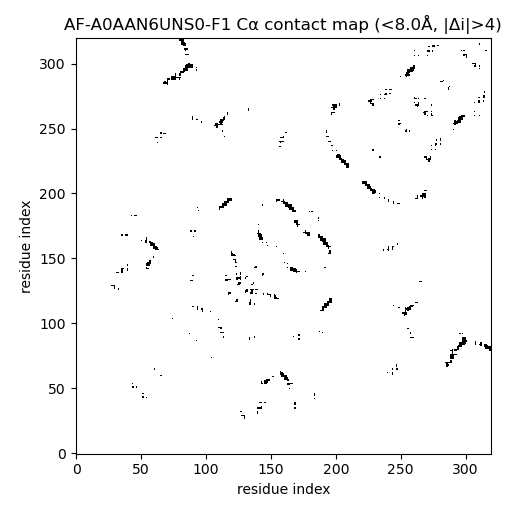 A 1 183 ? -16.822 9.133 14.913 1.00 94.00 183 PRO A O 1
ATOM 1421 N N . VAL A 1 184 ? -15.852 9.670 16.869 1.00 92.25 184 VAL A N 1
ATOM 1422 C CA . VAL A 1 184 ? -14.687 8.773 16.724 1.00 92.25 184 VAL A CA 1
ATOM 1423 C C . VAL A 1 184 ? -15.094 7.327 16.423 1.00 92.25 184 VAL A C 1
ATOM 1425 O O . VAL A 1 184 ? -14.449 6.663 15.620 1.00 92.25 184 VAL A O 1
ATOM 1428 N N . SER A 1 185 ? -16.202 6.862 17.006 1.00 91.12 185 SER A N 1
ATOM 1429 C CA . SER A 1 185 ? -16.765 5.525 16.774 1.00 91.12 185 SER A CA 1
ATOM 1430 C C . SER A 1 185 ? -17.317 5.300 15.361 1.00 91.12 185 SER A C 1
ATOM 1432 O O . SER A 1 185 ? -17.584 4.158 14.999 1.00 91.12 185 SER A O 1
ATOM 1434 N N . LEU A 1 186 ? -17.511 6.367 14.580 1.00 93.38 186 LEU A N 1
ATOM 1435 C CA . LEU A 1 186 ? -18.008 6.329 13.202 1.00 93.38 186 LEU A CA 1
ATOM 1436 C C . LEU A 1 186 ? -16.921 6.650 12.170 1.00 93.38 186 LEU A C 1
ATOM 1438 O O . LEU A 1 186 ? -17.214 6.684 10.975 1.00 93.38 186 LEU A O 1
ATOM 1442 N N . LEU A 1 187 ? -15.680 6.899 12.600 1.00 95.94 187 LEU A N 1
ATOM 1443 C CA . LEU A 1 187 ? -14.579 7.117 11.668 1.00 95.94 187 LEU A CA 1
ATOM 1444 C C . LEU A 1 187 ? -14.307 5.839 10.863 1.00 95.94 187 LEU A C 1
ATOM 1446 O O . LEU A 1 187 ? -14.320 4.745 11.435 1.00 95.94 187 LEU A O 1
ATOM 1450 N N . PRO A 1 188 ? -14.016 5.947 9.554 1.00 96.62 188 PRO A N 1
ATOM 1451 C CA . PRO A 1 188 ? -13.610 4.789 8.776 1.00 96.62 188 PRO A CA 1
ATOM 1452 C C . PRO A 1 188 ? -12.317 4.189 9.326 1.00 96.62 188 PRO A C 1
ATOM 1454 O O . PRO A 1 188 ? -11.375 4.912 9.662 1.00 96.62 188 PRO A O 1
ATOM 1457 N N . VAL A 1 189 ? -12.256 2.860 9.378 1.00 96.62 189 VAL A N 1
ATOM 1458 C CA . VAL A 1 189 ? -11.085 2.126 9.863 1.00 96.62 189 VAL A CA 1
ATOM 1459 C C . VAL A 1 189 ? -10.639 1.122 8.815 1.00 96.62 189 VAL A C 1
ATOM 1461 O O . VAL A 1 189 ? -11.420 0.280 8.374 1.00 96.62 189 VAL A O 1
ATOM 1464 N N . VAL A 1 190 ? -9.358 1.179 8.471 1.00 98.19 190 VAL A N 1
ATOM 1465 C CA . VAL A 1 190 ? -8.684 0.216 7.595 1.00 98.19 190 VAL A CA 1
ATOM 1466 C C . VAL A 1 190 ? -7.602 -0.524 8.377 1.00 98.19 190 VAL A C 1
ATOM 1468 O O . VAL A 1 190 ? -7.228 -0.127 9.483 1.00 98.19 190 VAL A O 1
ATOM 1471 N N . SER A 1 191 ? -7.073 -1.596 7.803 1.00 98.56 191 SER A N 1
ATOM 1472 C CA . SER A 1 191 ? -5.806 -2.178 8.254 1.00 98.56 191 SER A CA 1
ATOM 1473 C C . SER A 1 191 ? -4.745 -1.915 7.194 1.00 98.56 191 SER A C 1
ATOM 1475 O O . SER A 1 191 ? -5.070 -1.794 6.015 1.00 98.56 191 SER A O 1
ATOM 1477 N N . ALA A 1 192 ? -3.481 -1.797 7.591 1.00 98.69 192 ALA A N 1
ATOM 1478 C CA . ALA A 1 192 ? -2.404 -1.462 6.668 1.00 98.69 192 ALA A CA 1
ATOM 1479 C C . ALA A 1 192 ? -1.254 -2.463 6.751 1.00 98.69 192 ALA A C 1
ATOM 1481 O O . ALA A 1 192 ? -0.806 -2.817 7.841 1.00 98.69 192 ALA A O 1
ATOM 1482 N N . VAL A 1 193 ? -0.724 -2.857 5.594 1.00 98.62 193 VAL A N 1
ATOM 1483 C CA . VAL A 1 193 ? 0.606 -3.464 5.499 1.00 98.62 193 VAL A CA 1
ATOM 1484 C C . VAL A 1 193 ? 1.583 -2.441 4.945 1.00 98.62 193 VAL A C 1
ATOM 1486 O O . VAL A 1 193 ? 1.379 -1.881 3.874 1.00 98.62 193 VAL A O 1
ATOM 1489 N N . THR A 1 194 ? 2.679 -2.226 5.660 1.00 98.69 194 THR A N 1
ATOM 1490 C CA . THR A 1 194 ? 3.774 -1.354 5.251 1.00 98.69 194 THR A CA 1
ATOM 1491 C C . THR A 1 194 ? 4.935 -2.180 4.723 1.00 98.69 194 THR A C 1
ATOM 1493 O O . THR A 1 194 ? 5.526 -2.962 5.468 1.00 98.69 194 THR A O 1
ATOM 1496 N N . VAL A 1 195 ? 5.283 -1.977 3.451 1.00 97.94 195 VAL A N 1
ATOM 1497 C CA . VAL A 1 195 ? 6.435 -2.600 2.782 1.00 97.94 195 VAL A CA 1
ATOM 1498 C C . VAL A 1 195 ? 7.254 -1.541 2.058 1.00 97.94 195 VAL A C 1
ATOM 1500 O O . VAL A 1 195 ? 6.711 -0.684 1.365 1.00 97.94 195 VAL A O 1
ATOM 1503 N N . ALA A 1 196 ? 8.578 -1.604 2.196 1.00 96.69 196 ALA A N 1
ATOM 1504 C CA . ALA A 1 196 ? 9.456 -0.627 1.561 1.00 96.69 196 ALA A CA 1
ATOM 1505 C C . ALA A 1 196 ? 9.694 -0.957 0.084 1.00 96.69 196 ALA A C 1
ATOM 1507 O O . ALA A 1 196 ? 10.209 -2.035 -0.211 1.00 96.69 196 ALA A O 1
ATOM 1508 N N . ALA A 1 197 ? 9.390 -0.045 -0.836 1.00 94.06 197 ALA A N 1
ATOM 1509 C CA . ALA A 1 197 ? 9.705 -0.218 -2.256 1.00 94.06 197 ALA A CA 1
ATOM 1510 C C . ALA A 1 197 ? 11.205 0.016 -2.551 1.00 94.06 197 ALA A C 1
ATOM 1512 O O . ALA A 1 197 ? 11.922 0.652 -1.776 1.00 94.06 197 ALA A O 1
ATOM 1513 N N . ILE A 1 198 ? 11.703 -0.532 -3.664 1.00 95.56 198 ILE A N 1
ATOM 1514 C CA . ILE A 1 198 ? 13.100 -0.347 -4.097 1.00 95.56 198 ILE A CA 1
ATOM 1515 C C . ILE A 1 198 ? 13.252 1.068 -4.645 1.00 95.56 198 ILE A C 1
ATOM 1517 O O . ILE A 1 198 ? 12.415 1.504 -5.422 1.00 95.56 198 ILE A O 1
ATOM 1521 N N . ARG A 1 199 ? 14.311 1.789 -4.272 1.00 95.62 199 ARG A N 1
ATOM 1522 C CA . ARG A 1 199 ? 14.551 3.156 -4.750 1.00 95.62 199 ARG A CA 1
ATOM 1523 C C . ARG A 1 199 ? 15.504 3.160 -5.940 1.00 95.62 199 ARG A C 1
ATOM 1525 O O . ARG A 1 199 ? 16.630 2.699 -5.794 1.00 95.62 199 ARG A O 1
ATOM 1532 N N . ASN A 1 200 ? 15.076 3.761 -7.048 1.00 96.75 200 ASN A N 1
ATOM 1533 C CA . ASN A 1 200 ? 15.847 3.953 -8.279 1.00 96.75 200 ASN A CA 1
ATOM 1534 C C . ASN A 1 200 ? 16.541 2.663 -8.760 1.00 96.75 200 ASN A C 1
ATOM 1536 O O . ASN A 1 200 ? 17.768 2.658 -8.892 1.00 96.75 200 ASN A O 1
ATOM 1540 N N . PRO A 1 201 ? 15.792 1.559 -8.969 1.00 97.31 201 PRO A N 1
ATOM 1541 C CA . PRO A 1 201 ? 16.370 0.344 -9.530 1.00 97.31 201 PRO A CA 1
ATOM 1542 C C . PRO A 1 201 ? 16.932 0.613 -10.931 1.00 97.31 201 PRO A C 1
ATOM 1544 O O . PRO A 1 201 ? 16.478 1.511 -11.641 1.00 97.31 201 PRO A O 1
ATOM 1547 N N . GLU A 1 202 ? 17.896 -0.198 -11.358 1.00 98.12 202 GLU A N 1
ATOM 1548 C CA . GLU A 1 202 ? 18.342 -0.162 -12.748 1.00 98.12 202 GLU A CA 1
ATOM 1549 C C . GLU A 1 202 ? 17.204 -0.653 -13.659 1.00 98.12 202 GLU A C 1
ATOM 1551 O O . GLU A 1 202 ? 16.575 -1.681 -13.393 1.00 98.12 202 GLU A O 1
ATOM 1556 N N . VAL A 1 203 ? 16.925 0.086 -14.735 1.00 98.00 203 VAL A N 1
ATOM 1557 C CA . VAL A 1 203 ? 15.821 -0.187 -15.665 1.00 98.00 203 VAL A CA 1
ATOM 1558 C C . VAL A 1 203 ? 16.366 -0.403 -17.070 1.00 98.00 203 VAL A C 1
ATOM 1560 O O . VAL A 1 203 ? 17.144 0.401 -17.584 1.00 98.00 203 VAL A O 1
ATOM 1563 N N . ARG A 1 204 ? 15.911 -1.473 -17.725 1.00 97.75 204 ARG A N 1
ATOM 1564 C CA . ARG A 1 204 ? 16.191 -1.743 -19.137 1.00 97.75 204 ARG A CA 1
ATOM 1565 C C . ARG A 1 204 ? 15.021 -1.269 -19.992 1.00 97.75 204 ARG A C 1
ATOM 1567 O O . ARG A 1 204 ? 13.861 -1.484 -19.645 1.00 97.75 204 ARG A O 1
ATOM 1574 N N . THR A 1 205 ? 15.330 -0.636 -21.122 1.00 97.00 205 THR A N 1
ATOM 1575 C CA . THR A 1 205 ? 14.326 -0.153 -22.079 1.00 97.00 205 THR A CA 1
ATOM 1576 C C . THR A 1 205 ? 14.357 -0.993 -23.346 1.00 97.00 205 THR A C 1
ATOM 1578 O O . THR A 1 205 ? 15.405 -1.142 -23.969 1.00 97.00 205 THR A O 1
ATOM 1581 N N . PHE A 1 206 ? 13.197 -1.494 -23.748 1.00 94.69 206 PHE A N 1
ATOM 1582 C CA . PHE A 1 206 ? 12.975 -2.175 -25.016 1.00 94.69 206 PHE A CA 1
ATOM 1583 C C . PHE A 1 206 ? 12.150 -1.283 -25.941 1.00 94.69 206 PHE A C 1
ATOM 1585 O O . PHE A 1 206 ? 11.197 -0.640 -25.500 1.00 94.69 206 PHE A O 1
ATOM 1592 N N . VAL A 1 207 ? 12.501 -1.250 -27.226 1.00 93.38 207 VAL A N 1
ATOM 1593 C CA . VAL A 1 207 ? 11.710 -0.578 -28.264 1.00 93.38 207 VAL A CA 1
ATOM 1594 C C . VAL A 1 207 ? 10.906 -1.646 -28.992 1.00 93.38 207 VAL A C 1
ATOM 1596 O O . VAL A 1 207 ? 11.475 -2.575 -29.558 1.00 93.38 207 VAL A O 1
ATOM 1599 N N . LEU A 1 208 ? 9.584 -1.535 -28.930 1.00 89.06 208 LEU A N 1
ATOM 1600 C CA . LEU A 1 208 ? 8.641 -2.498 -29.489 1.00 89.06 208 LEU A CA 1
ATOM 1601 C C . LEU A 1 208 ? 7.781 -1.818 -30.563 1.00 89.06 208 LEU A C 1
ATOM 1603 O O . LEU A 1 208 ? 7.530 -0.616 -30.458 1.00 89.06 208 LEU A O 1
ATOM 1607 N N . PRO A 1 209 ? 7.268 -2.549 -31.565 1.00 86.12 209 PRO A N 1
ATOM 1608 C CA . PRO A 1 209 ? 6.213 -2.033 -32.433 1.00 86.12 209 PRO A CA 1
ATOM 1609 C C . PRO A 1 209 ? 4.990 -1.631 -31.595 1.00 86.12 209 PRO A C 1
ATOM 1611 O O . PRO A 1 209 ? 4.587 -2.365 -30.687 1.00 86.12 209 PRO A O 1
ATOM 1614 N N . ALA A 1 210 ? 4.412 -0.460 -31.855 1.00 79.12 210 ALA A N 1
ATOM 1615 C CA . ALA A 1 210 ? 3.161 -0.070 -31.222 1.00 79.12 210 ALA A CA 1
ATOM 1616 C C . ALA A 1 210 ? 1.996 -0.868 -31.841 1.00 79.12 210 ALA A C 1
ATOM 1618 O O . ALA A 1 210 ? 2.020 -1.160 -33.041 1.00 79.12 210 ALA A O 1
ATOM 1619 N N . PRO A 1 211 ? 0.975 -1.245 -31.050 1.00 68.88 211 PRO A N 1
ATOM 1620 C CA . PRO A 1 211 ? -0.222 -1.874 -31.597 1.00 68.88 211 PRO A CA 1
ATOM 1621 C C . PRO A 1 211 ? -0.884 -0.928 -32.609 1.00 68.88 211 PRO A C 1
ATOM 1623 O O . PRO A 1 211 ? -1.048 0.260 -32.329 1.00 68.88 211 PRO A O 1
ATOM 1626 N N . GLN A 1 212 ? -1.247 -1.443 -33.789 1.00 63.28 212 GLN A N 1
ATOM 1627 C CA . GLN A 1 212 ? -1.934 -0.640 -34.800 1.00 63.28 212 GLN A CA 1
ATOM 1628 C C . GLN A 1 212 ? -3.296 -0.200 -34.254 1.00 63.28 212 GLN A C 1
ATOM 1630 O O . GLN A 1 212 ? -4.169 -1.030 -34.002 1.00 63.28 212 GLN A O 1
ATOM 1635 N N . ALA A 1 213 ? -3.482 1.107 -34.073 1.00 58.00 213 ALA A N 1
ATOM 1636 C CA . ALA A 1 213 ? -4.811 1.668 -33.892 1.00 58.00 213 ALA A CA 1
ATOM 1637 C C . ALA A 1 213 ? -5.552 1.502 -35.223 1.00 58.00 213 ALA A C 1
ATOM 1639 O O . ALA A 1 213 ? -5.068 1.954 -36.261 1.00 58.00 213 ALA A O 1
ATOM 1640 N N . GLY A 1 214 ? -6.681 0.793 -35.208 1.00 55.91 214 GLY A N 1
ATOM 1641 C CA . GLY A 1 214 ? -7.465 0.523 -36.406 1.00 55.91 214 GLY A CA 1
ATOM 1642 C C . GLY A 1 214 ? -7.880 1.816 -37.104 1.00 55.91 214 GLY A C 1
ATOM 1643 O O . GLY A 1 214 ? -8.781 2.501 -36.638 1.00 55.91 214 GLY A O 1
ATOM 1644 N N . ASN A 1 215 ? -7.197 2.144 -38.199 1.00 54.53 215 ASN A N 1
ATOM 1645 C CA . ASN A 1 215 ? -7.749 2.762 -39.400 1.00 54.53 215 ASN A CA 1
ATOM 1646 C C . ASN A 1 215 ? -6.697 2.710 -40.513 1.00 54.53 215 ASN A C 1
ATOM 1648 O O . ASN A 1 215 ? -5.560 3.151 -40.355 1.00 54.53 215 ASN A O 1
ATOM 1652 N N . ALA A 1 216 ? -7.096 2.132 -41.644 1.00 56.59 216 ALA A N 1
ATOM 1653 C CA . ALA A 1 216 ? -6.288 2.011 -42.844 1.00 56.59 216 ALA A CA 1
ATOM 1654 C C . ALA A 1 216 ? -6.035 3.402 -43.453 1.00 56.59 216 ALA A C 1
ATOM 1656 O O . ALA A 1 216 ? -6.858 3.931 -44.193 1.00 56.59 216 ALA A O 1
ATOM 1657 N N . GLY A 1 217 ? -4.890 3.998 -43.128 1.00 54.62 217 GLY A N 1
ATOM 1658 C CA . GLY A 1 217 ? -4.412 5.234 -43.738 1.00 54.62 217 GLY A CA 1
ATOM 1659 C C . GLY A 1 217 ? -2.952 5.474 -43.375 1.00 54.62 217 GLY A C 1
ATOM 1660 O O . GLY A 1 217 ? -2.651 5.754 -42.223 1.00 54.62 217 GLY A O 1
ATOM 1661 N N . THR A 1 218 ? -2.057 5.315 -44.358 1.00 54.31 218 THR A N 1
ATOM 1662 C CA . THR A 1 218 ? -0.607 5.612 -44.305 1.00 54.31 218 THR A CA 1
ATOM 1663 C C . THR A 1 218 ? 0.106 5.163 -43.022 1.00 54.31 218 THR A C 1
ATOM 1665 O O . THR A 1 218 ? 0.304 5.939 -42.092 1.00 54.31 218 THR A O 1
ATOM 1668 N N . ALA A 1 219 ? 0.528 3.895 -42.999 1.00 55.53 219 ALA A N 1
ATOM 1669 C CA . ALA A 1 219 ? 1.250 3.277 -41.891 1.00 55.53 219 ALA A CA 1
ATOM 1670 C C . ALA A 1 219 ? 2.653 3.884 -41.693 1.00 55.53 219 ALA A C 1
ATOM 1672 O O . ALA A 1 219 ? 3.641 3.402 -42.246 1.00 55.53 219 ALA A O 1
ATOM 1673 N N . THR A 1 220 ? 2.768 4.912 -40.857 1.00 59.41 220 THR A N 1
ATOM 1674 C CA . THR A 1 220 ? 4.019 5.186 -40.146 1.00 59.41 220 THR A CA 1
ATOM 1675 C C . THR A 1 220 ? 4.164 4.147 -39.037 1.00 59.41 220 THR A C 1
ATOM 1677 O O . THR A 1 220 ? 3.299 4.022 -38.172 1.00 59.41 220 THR A O 1
ATOM 1680 N N . ALA A 1 221 ? 5.242 3.359 -39.076 1.00 63.84 221 ALA A N 1
ATOM 1681 C CA . ALA A 1 221 ? 5.549 2.387 -38.032 1.00 63.84 221 ALA A CA 1
ATOM 1682 C C . ALA A 1 221 ? 5.810 3.127 -36.712 1.00 63.84 221 ALA A C 1
ATOM 1684 O O . ALA A 1 221 ? 6.897 3.651 -36.477 1.00 63.84 221 ALA A O 1
ATOM 1685 N N . THR A 1 222 ? 4.794 3.214 -35.858 1.00 79.88 222 THR A N 1
ATOM 1686 C CA . THR A 1 222 ? 4.930 3.792 -34.526 1.00 79.88 222 THR A CA 1
ATOM 1687 C C . THR A 1 222 ? 5.573 2.758 -33.603 1.00 79.88 222 THR A C 1
ATOM 1689 O O . THR A 1 222 ? 5.240 1.573 -33.627 1.00 79.88 222 THR A O 1
ATOM 1692 N N . THR A 1 223 ? 6.547 3.184 -32.800 1.00 86.81 223 THR A N 1
ATOM 1693 C CA . THR A 1 223 ? 7.221 2.333 -31.807 1.00 86.81 223 THR A CA 1
ATOM 1694 C C . THR A 1 223 ? 6.822 2.756 -30.400 1.00 86.81 223 THR A C 1
ATOM 1696 O O . THR A 1 223 ? 6.764 3.954 -30.123 1.00 86.81 223 THR A O 1
ATOM 1699 N N . ARG A 1 224 ? 6.623 1.800 -29.489 1.00 89.44 224 ARG A N 1
ATOM 1700 C CA . ARG A 1 224 ? 6.455 2.049 -28.051 1.00 89.44 224 ARG A CA 1
ATOM 1701 C C . ARG A 1 224 ? 7.713 1.659 -27.278 1.00 89.44 224 ARG A C 1
ATOM 1703 O O . ARG A 1 224 ? 8.398 0.702 -27.634 1.00 89.44 224 ARG A O 1
ATOM 1710 N N . LYS A 1 225 ? 7.994 2.366 -26.185 1.00 91.56 225 LYS A N 1
ATOM 1711 C CA . LYS A 1 225 ? 9.033 1.975 -25.223 1.00 91.56 225 LYS A CA 1
ATOM 1712 C C . LYS A 1 225 ? 8.409 1.114 -24.129 1.00 91.56 225 LYS A C 1
ATOM 1714 O O . LYS A 1 225 ? 7.319 1.420 -23.655 1.00 91.56 225 LYS A O 1
ATOM 1719 N N . LYS A 1 226 ? 9.099 0.045 -23.742 1.00 93.06 226 LYS A N 1
ATOM 1720 C CA . LYS A 1 226 ? 8.774 -0.787 -22.582 1.00 93.06 226 LYS A CA 1
ATOM 1721 C C . LYS A 1 226 ? 9.935 -0.734 -21.601 1.00 93.06 226 LYS A C 1
ATOM 1723 O O . LYS A 1 226 ? 11.064 -1.050 -21.970 1.00 93.06 226 LYS A O 1
ATOM 1728 N N . HIS A 1 227 ? 9.644 -0.358 -20.366 1.00 95.81 227 HIS A N 1
ATOM 1729 C CA . HIS A 1 227 ? 10.609 -0.303 -19.274 1.00 95.81 227 HIS A CA 1
ATOM 1730 C C . HIS A 1 227 ? 10.406 -1.511 -18.360 1.00 95.81 227 HIS A C 1
ATOM 1732 O O . HIS A 1 227 ? 9.271 -1.826 -18.006 1.00 95.81 227 HIS A O 1
ATOM 1738 N N . VAL A 1 228 ? 11.491 -2.189 -17.994 1.00 97.75 228 VAL A N 1
ATOM 1739 C CA . VAL A 1 228 ? 11.483 -3.339 -17.074 1.00 97.75 228 VAL A CA 1
ATOM 1740 C C . VAL A 1 228 ? 12.655 -3.249 -16.110 1.00 97.75 228 VAL A C 1
ATOM 1742 O O . VAL A 1 228 ? 13.625 -2.540 -16.388 1.00 97.75 228 VAL A O 1
ATOM 1745 N N . PHE A 1 229 ? 12.600 -3.979 -14.998 1.00 98.50 229 PHE A N 1
ATOM 1746 C CA . PHE A 1 229 ? 13.768 -4.101 -14.126 1.00 98.50 229 PHE A CA 1
ATOM 1747 C C . PHE A 1 229 ? 14.940 -4.680 -14.932 1.00 98.50 229 PHE A C 1
ATOM 1749 O O . PHE A 1 229 ? 14.788 -5.676 -15.638 1.00 98.50 229 PHE A O 1
ATOM 1756 N N . ALA A 1 230 ? 16.117 -4.058 -14.858 1.00 98.25 230 ALA A N 1
ATOM 1757 C CA . ALA A 1 230 ? 17.300 -4.556 -15.559 1.00 98.25 230 ALA A CA 1
ATOM 1758 C C . ALA A 1 230 ? 17.865 -5.828 -14.910 1.00 98.25 230 ALA A C 1
ATOM 1760 O O . ALA A 1 230 ? 18.530 -6.617 -15.584 1.00 98.25 230 ALA A O 1
ATOM 1761 N N . LEU A 1 231 ? 17.606 -6.010 -13.610 1.00 98.19 231 LEU A N 1
ATOM 1762 C CA . LEU A 1 231 ? 18.143 -7.089 -12.793 1.00 98.19 231 LEU A CA 1
ATOM 1763 C C . LEU A 1 231 ? 17.012 -7.931 -12.192 1.00 98.19 231 LEU A C 1
ATOM 1765 O O . LEU A 1 231 ? 16.181 -7.425 -11.433 1.00 98.19 231 LEU A O 1
ATOM 1769 N N . ASP A 1 232 ? 17.052 -9.244 -12.426 1.00 97.94 232 ASP A N 1
ATOM 1770 C CA . ASP A 1 232 ? 16.065 -10.191 -11.883 1.00 97.94 232 ASP A CA 1
ATOM 1771 C C . ASP A 1 232 ? 15.989 -10.144 -10.355 1.00 97.94 232 ASP A C 1
ATOM 1773 O O . ASP A 1 232 ? 14.925 -10.329 -9.770 1.00 97.94 232 ASP A O 1
ATOM 1777 N N . ARG A 1 233 ? 17.108 -9.851 -9.680 1.00 97.56 233 ARG A N 1
ATOM 1778 C CA . ARG A 1 233 ? 17.149 -9.745 -8.215 1.00 97.56 233 ARG A CA 1
ATOM 1779 C C . ARG A 1 233 ? 16.238 -8.644 -7.670 1.00 97.56 233 ARG A C 1
ATOM 1781 O O . ARG A 1 233 ? 15.725 -8.824 -6.565 1.00 97.56 233 ARG A O 1
ATOM 1788 N N . ASP A 1 234 ? 16.050 -7.553 -8.416 1.00 97.88 234 ASP A N 1
ATOM 1789 C CA . ASP A 1 234 ? 15.225 -6.406 -8.023 1.00 97.88 234 ASP A CA 1
ATOM 1790 C C . ASP A 1 234 ? 13.757 -6.690 -8.344 1.00 97.88 234 ASP A C 1
ATOM 1792 O O . ASP A 1 234 ? 12.888 -6.504 -7.494 1.00 97.88 234 ASP A O 1
ATOM 1796 N N . ARG A 1 235 ? 13.484 -7.276 -9.516 1.00 98.19 235 ARG A N 1
ATOM 1797 C CA . ARG A 1 235 ? 12.148 -7.775 -9.867 1.00 98.19 235 ARG A CA 1
ATOM 1798 C C . ARG A 1 235 ? 11.644 -8.802 -8.851 1.00 98.19 235 ARG A C 1
ATOM 1800 O O . ARG A 1 235 ? 10.533 -8.688 -8.337 1.00 98.19 235 ARG A O 1
ATOM 1807 N N . ASN A 1 236 ? 12.491 -9.766 -8.492 1.00 97.75 236 ASN A N 1
ATOM 1808 C CA . ASN A 1 236 ? 12.182 -10.777 -7.484 1.00 97.75 236 ASN A CA 1
ATOM 1809 C C . ASN A 1 236 ? 11.996 -10.152 -6.097 1.00 97.75 236 ASN A C 1
ATOM 1811 O O . ASN A 1 236 ? 11.072 -10.541 -5.395 1.00 97.75 236 ASN A O 1
ATOM 1815 N N . ALA A 1 237 ? 12.788 -9.139 -5.724 1.00 97.06 237 ALA A N 1
ATOM 1816 C CA . ALA A 1 237 ? 12.607 -8.411 -4.462 1.00 97.06 237 ALA A CA 1
ATOM 1817 C C . ALA A 1 237 ? 11.248 -7.714 -4.376 1.00 97.06 237 ALA A C 1
ATOM 1819 O O . ALA A 1 237 ? 10.619 -7.692 -3.320 1.00 97.06 237 ALA A O 1
ATOM 1820 N N . THR A 1 238 ? 10.802 -7.141 -5.490 1.00 98.00 238 THR A N 1
ATOM 1821 C CA . THR A 1 238 ? 9.485 -6.521 -5.615 1.00 98.00 238 THR A CA 1
ATOM 1822 C C . THR A 1 238 ? 8.381 -7.566 -5.442 1.00 98.00 238 THR A C 1
ATOM 1824 O O . THR A 1 238 ? 7.482 -7.370 -4.625 1.00 98.00 238 THR A O 1
ATOM 1827 N N . LYS A 1 239 ? 8.492 -8.725 -6.105 1.00 98.31 239 LYS A N 1
ATOM 1828 C CA . LYS A 1 239 ? 7.542 -9.840 -5.935 1.00 98.31 239 LYS A CA 1
ATOM 1829 C C . LYS A 1 239 ? 7.530 -10.398 -4.508 1.00 98.31 239 LYS A C 1
ATOM 1831 O O . LYS A 1 239 ? 6.463 -10.655 -3.963 1.00 98.31 239 LYS A O 1
ATOM 1836 N N . ASP A 1 240 ? 8.690 -10.529 -3.872 1.00 97.38 240 ASP A N 1
ATOM 1837 C CA . ASP A 1 240 ? 8.829 -10.964 -2.477 1.00 97.38 240 ASP A CA 1
ATOM 1838 C C . ASP A 1 240 ? 8.020 -10.065 -1.523 1.00 97.38 240 ASP A C 1
ATOM 1840 O O . ASP A 1 240 ? 7.299 -10.555 -0.653 1.00 97.38 240 ASP A O 1
ATOM 1844 N N . LYS A 1 241 ? 8.054 -8.744 -1.730 1.00 97.44 241 LYS A N 1
ATOM 1845 C CA . LYS A 1 241 ? 7.274 -7.772 -0.944 1.00 97.44 241 LYS A CA 1
ATOM 1846 C C . LYS A 1 241 ? 5.773 -7.882 -1.187 1.00 97.44 241 LYS A C 1
ATOM 1848 O O . LYS A 1 241 ? 4.995 -7.757 -0.244 1.00 97.44 241 LYS A O 1
ATOM 1853 N N . MET A 1 242 ? 5.366 -8.139 -2.428 1.00 98.25 242 MET A N 1
ATOM 1854 C CA . MET A 1 242 ? 3.964 -8.385 -2.774 1.00 98.25 242 MET A CA 1
ATOM 1855 C C . MET A 1 242 ? 3.451 -9.646 -2.073 1.00 98.25 242 MET A C 1
ATOM 1857 O O . MET A 1 242 ? 2.428 -9.587 -1.397 1.00 98.25 242 MET A O 1
ATOM 1861 N N . ARG A 1 243 ? 4.206 -10.754 -2.126 1.00 98.06 243 ARG A N 1
ATOM 1862 C CA . ARG A 1 243 ? 3.875 -11.990 -1.394 1.00 98.06 243 ARG A CA 1
ATOM 1863 C C . ARG A 1 243 ? 3.762 -11.741 0.103 1.00 98.06 243 ARG A C 1
ATOM 1865 O O . ARG A 1 243 ? 2.821 -12.215 0.727 1.00 98.06 243 ARG A O 1
ATOM 1872 N N . LEU A 1 244 ? 4.691 -10.977 0.677 1.00 97.44 244 LEU A N 1
ATOM 1873 C CA . LEU A 1 244 ? 4.667 -10.624 2.095 1.00 97.44 244 LEU A CA 1
ATOM 1874 C C . LEU A 1 244 ? 3.385 -9.868 2.472 1.00 97.44 244 LEU A C 1
ATOM 1876 O O . LEU A 1 244 ? 2.756 -10.195 3.478 1.00 97.44 244 LEU A O 1
ATOM 1880 N N . ALA A 1 245 ? 2.971 -8.903 1.648 1.00 98.12 245 ALA A N 1
ATOM 1881 C CA . ALA A 1 245 ? 1.736 -8.161 1.865 1.00 98.12 245 ALA A CA 1
ATOM 1882 C C . ALA A 1 245 ? 0.489 -9.051 1.776 1.00 98.12 245 ALA A C 1
ATOM 1884 O O . ALA A 1 245 ? -0.361 -8.991 2.663 1.00 98.12 245 ALA A O 1
ATOM 1885 N N . LEU A 1 246 ? 0.410 -9.920 0.765 1.00 98.12 246 LEU A N 1
ATOM 1886 C CA . LEU A 1 246 ? -0.717 -10.841 0.597 1.00 98.12 246 LEU A CA 1
ATOM 1887 C C . LEU A 1 246 ? -0.783 -11.897 1.711 1.00 98.12 246 LEU A C 1
ATOM 1889 O O . LEU A 1 246 ? -1.860 -12.170 2.234 1.00 98.12 246 LEU A O 1
ATOM 1893 N N . ARG A 1 247 ? 0.360 -12.447 2.144 1.00 97.75 247 ARG A N 1
ATOM 1894 C CA . ARG A 1 247 ? 0.420 -13.364 3.295 1.00 97.75 247 ARG A CA 1
ATOM 1895 C C . ARG A 1 247 ? -0.093 -12.695 4.563 1.00 97.75 247 ARG A C 1
ATOM 1897 O O . ARG A 1 247 ? -0.899 -13.283 5.272 1.00 97.75 247 ARG A O 1
ATOM 1904 N N . LEU A 1 248 ? 0.329 -11.458 4.835 1.00 97.62 248 LEU A N 1
ATOM 1905 C CA . LEU A 1 248 ? -0.165 -10.703 5.990 1.00 97.62 248 LEU A CA 1
ATOM 1906 C C . LEU A 1 248 ? -1.666 -10.426 5.908 1.00 97.62 248 LEU A C 1
ATOM 1908 O O . LEU A 1 248 ? -2.326 -10.487 6.946 1.00 97.62 248 LEU A O 1
ATOM 1912 N N . ALA A 1 249 ? -2.196 -10.169 4.709 1.00 97.19 249 ALA A N 1
ATOM 1913 C CA . ALA A 1 249 ? -3.630 -10.028 4.488 1.00 97.19 249 ALA A CA 1
ATOM 1914 C C . ALA A 1 249 ? -4.381 -11.286 4.935 1.00 97.19 249 ALA A C 1
ATOM 1916 O O . ALA A 1 249 ? -5.263 -11.211 5.790 1.00 97.19 249 ALA A O 1
ATOM 1917 N N . VAL A 1 250 ? -3.960 -12.446 4.426 1.00 95.38 250 VAL A N 1
ATOM 1918 C CA . VAL A 1 250 ? -4.583 -13.738 4.732 1.00 95.38 250 VAL A CA 1
ATOM 1919 C C . VAL A 1 250 ? -4.429 -14.109 6.204 1.00 95.38 250 VAL A C 1
ATOM 1921 O O . VAL A 1 250 ? -5.413 -14.470 6.844 1.00 95.38 250 VAL A O 1
ATOM 1924 N N . CYS A 1 251 ? -3.232 -13.966 6.781 1.00 94.44 251 CYS A N 1
ATOM 1925 C CA . CYS A 1 251 ? -2.986 -14.286 8.190 1.00 94.44 251 CYS A CA 1
ATOM 1926 C C . CYS A 1 251 ? -3.864 -13.478 9.159 1.00 94.44 251 CYS A C 1
ATOM 1928 O O . CYS A 1 251 ? -4.098 -13.929 10.277 1.00 94.44 251 CYS A O 1
ATOM 1930 N N . HIS A 1 252 ? -4.341 -12.302 8.743 1.00 95.00 252 HIS A N 1
ATOM 1931 C CA . HIS A 1 252 ? -5.232 -11.452 9.534 1.00 95.00 252 HIS A CA 1
ATOM 1932 C C . HIS A 1 252 ? -6.677 -11.439 9.014 1.00 95.00 252 HIS A C 1
ATOM 1934 O O . HIS A 1 252 ? -7.455 -10.581 9.429 1.00 95.00 252 HIS A O 1
ATOM 1940 N N . GLY A 1 253 ? -7.043 -12.383 8.138 1.00 94.88 253 GLY A N 1
ATOM 1941 C CA . GLY A 1 253 ? -8.418 -12.621 7.692 1.00 94.88 253 GLY A CA 1
ATOM 1942 C C . GLY A 1 253 ? -8.972 -11.600 6.695 1.00 94.88 253 GLY A C 1
ATOM 1943 O O . GLY A 1 253 ? -10.188 -11.493 6.560 1.00 94.88 253 GLY A O 1
ATOM 1944 N N . HIS A 1 254 ? -8.129 -10.819 6.019 1.00 95.94 254 HIS A N 1
ATOM 1945 C CA . HIS A 1 254 ? -8.587 -9.816 5.055 1.00 95.94 254 HIS A CA 1
ATOM 1946 C C . HIS A 1 254 ? -8.971 -10.442 3.712 1.00 95.94 254 HIS A C 1
ATOM 1948 O O . HIS A 1 254 ? -8.132 -11.042 3.044 1.00 95.94 254 HIS A O 1
ATOM 1954 N N . GLY A 1 255 ? -10.221 -10.232 3.289 1.00 94.44 255 GLY A N 1
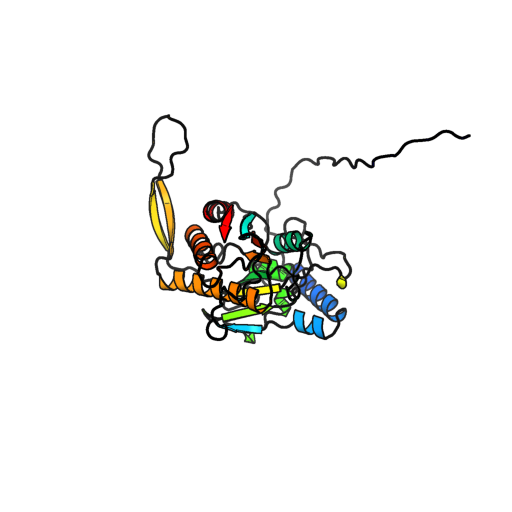ATOM 1955 C CA . GLY A 1 255 ? -10.717 -10.610 1.957 1.00 94.44 255 GLY A CA 1
ATOM 1956 C C . GLY A 1 255 ? -10.776 -9.461 0.941 1.00 94.44 255 GLY A C 1
ATOM 1957 O O . GLY A 1 255 ? -11.010 -9.706 -0.240 1.00 94.44 255 GLY A O 1
ATOM 1958 N N . GLU A 1 256 ? -10.586 -8.217 1.383 1.00 96.12 256 GLU A N 1
ATOM 1959 C CA . GLU A 1 256 ? -10.641 -7.007 0.552 1.00 96.12 256 GLU A CA 1
ATOM 1960 C C . GLU A 1 256 ? -9.279 -6.318 0.542 1.00 96.12 256 GLU A C 1
ATOM 1962 O O . GLU A 1 256 ? -8.753 -5.955 1.598 1.00 96.12 256 GLU A O 1
ATOM 1967 N N . LEU A 1 257 ? -8.719 -6.125 -0.651 1.00 98.31 257 LEU A N 1
ATOM 1968 C CA . LEU A 1 257 ? -7.397 -5.540 -0.845 1.00 98.31 257 LEU A CA 1
ATOM 1969 C C . LEU A 1 257 ? -7.475 -4.215 -1.602 1.00 98.31 257 LEU A C 1
ATOM 1971 O O . LEU A 1 257 ? -8.083 -4.132 -2.670 1.00 98.31 257 LEU A O 1
ATOM 1975 N N . VAL A 1 258 ? -6.755 -3.216 -1.094 1.00 98.69 258 VAL A N 1
ATOM 1976 C CA . VAL A 1 258 ? -6.430 -1.979 -1.806 1.00 98.69 258 VAL A CA 1
ATOM 1977 C C . VAL A 1 258 ? -4.924 -1.912 -2.034 1.00 98.69 258 VAL A C 1
ATOM 1979 O O . VAL A 1 258 ? -4.127 -1.619 -1.139 1.00 98.69 258 VAL A O 1
ATOM 1982 N N . LEU A 1 259 ? -4.548 -2.216 -3.269 1.00 98.69 259 LEU A N 1
ATOM 1983 C CA . LEU A 1 259 ? -3.193 -2.211 -3.801 1.00 98.69 259 LEU A CA 1
ATOM 1984 C C . LEU A 1 259 ? -2.966 -0.942 -4.641 1.00 98.69 259 LEU A C 1
ATOM 1986 O O . LEU A 1 259 ? -3.794 -0.032 -4.668 1.00 98.69 259 LEU A O 1
ATOM 1990 N N . GLY A 1 260 ? -1.842 -0.871 -5.351 1.00 97.56 260 GLY A N 1
ATOM 1991 C CA . GLY A 1 260 ? -1.489 0.295 -6.158 1.00 97.56 260 GLY A CA 1
ATOM 1992 C C . GLY A 1 260 ? -0.099 0.202 -6.787 1.00 97.56 260 GLY A C 1
ATOM 1993 O O . GLY A 1 260 ? 0.534 -0.860 -6.803 1.00 97.56 260 GLY A O 1
ATOM 1994 N N . ALA A 1 261 ? 0.378 1.338 -7.295 1.00 97.06 261 ALA A N 1
ATOM 1995 C CA . ALA A 1 261 ? 1.611 1.443 -8.070 1.00 97.06 261 ALA A CA 1
ATOM 1996 C C . ALA A 1 261 ? 2.881 1.514 -7.200 1.00 97.06 261 ALA A C 1
ATOM 1998 O O . ALA A 1 261 ? 3.546 2.548 -7.098 1.00 97.06 261 ALA A O 1
ATOM 1999 N N . MET A 1 262 ? 3.219 0.390 -6.556 1.00 97.00 262 MET A N 1
ATOM 2000 C CA . MET A 1 262 ? 4.355 0.270 -5.634 1.00 97.00 262 MET A CA 1
ATOM 2001 C C . MET A 1 262 ? 5.661 0.788 -6.259 1.00 97.00 262 MET A C 1
ATOM 2003 O O . MET A 1 262 ? 6.171 0.230 -7.226 1.00 97.00 262 MET A O 1
ATOM 2007 N N . GLY A 1 263 ? 6.211 1.866 -5.693 1.00 96.00 263 GLY A N 1
ATOM 2008 C CA . GLY A 1 263 ? 7.499 2.435 -6.104 1.00 96.00 263 GLY A CA 1
ATOM 2009 C C . GLY A 1 263 ? 7.524 3.140 -7.469 1.00 96.00 263 GLY A C 1
ATOM 2010 O O . GLY A 1 263 ? 8.599 3.550 -7.904 1.00 96.00 263 GLY A O 1
ATOM 2011 N N . CYS A 1 264 ? 6.384 3.307 -8.143 1.00 96.06 264 CYS A N 1
ATOM 2012 C CA . CYS A 1 264 ? 6.311 3.844 -9.512 1.00 96.06 264 CYS A CA 1
ATOM 2013 C C . CYS A 1 264 ? 6.362 5.384 -9.601 1.00 96.06 264 CYS A C 1
ATOM 2015 O O . CYS A 1 264 ? 6.407 5.926 -10.697 1.00 96.06 264 CYS A O 1
ATOM 2017 N N . GLY A 1 265 ? 6.351 6.088 -8.463 1.00 92.62 265 GLY A N 1
ATOM 2018 C CA . GLY A 1 265 ? 6.537 7.544 -8.388 1.00 92.62 265 GLY A CA 1
ATOM 2019 C C . GLY A 1 265 ? 7.995 7.921 -8.107 1.00 92.62 265 GLY A C 1
ATOM 2020 O O . GLY A 1 265 ? 8.905 7.540 -8.836 1.00 92.62 265 GLY A O 1
ATOM 2021 N N . VAL A 1 266 ? 8.242 8.597 -6.977 1.00 91.25 266 VAL A N 1
ATOM 2022 C CA . VAL A 1 266 ? 9.567 9.104 -6.534 1.00 91.25 266 VAL A CA 1
ATOM 2023 C C . VAL A 1 266 ? 10.683 8.042 -6.510 1.00 91.25 266 VAL A C 1
ATOM 2025 O O . VAL A 1 266 ? 11.867 8.376 -6.533 1.00 91.25 266 VAL A O 1
ATOM 2028 N N . PHE A 1 267 ? 10.334 6.757 -6.445 1.00 94.88 267 PHE A N 1
ATOM 2029 C CA . PHE A 1 267 ? 11.291 5.649 -6.435 1.00 94.88 267 PHE A CA 1
ATOM 2030 C C . PHE A 1 267 ? 11.592 5.052 -7.815 1.00 94.88 267 PHE A C 1
ATOM 2032 O O . PHE A 1 267 ? 12.412 4.139 -7.887 1.00 94.88 267 PHE A O 1
ATOM 2039 N N . ALA A 1 268 ? 10.983 5.568 -8.884 1.00 95.88 268 ALA A N 1
ATOM 2040 C CA . ALA A 1 268 ? 11.319 5.280 -10.278 1.00 95.88 268 ALA A CA 1
ATOM 2041 C C . ALA A 1 268 ? 11.336 3.782 -10.652 1.00 95.88 268 ALA A C 1
ATOM 2043 O O . ALA A 1 268 ? 12.173 3.338 -11.439 1.00 95.88 268 ALA A O 1
ATOM 2044 N N . ASN A 1 269 ? 10.421 2.983 -10.092 1.00 98.00 269 ASN A N 1
ATOM 2045 C CA . ASN A 1 269 ? 10.230 1.599 -10.535 1.00 98.00 269 ASN A CA 1
ATOM 2046 C C . ASN A 1 269 ? 9.468 1.587 -11.873 1.00 98.00 269 ASN A C 1
ATOM 2048 O O . ASN A 1 269 ? 8.596 2.433 -12.067 1.00 98.00 269 ASN A O 1
ATOM 2052 N N . PRO A 1 270 ? 9.752 0.635 -12.781 1.00 97.81 270 PRO A N 1
ATOM 2053 C CA . PRO A 1 270 ? 9.109 0.555 -14.093 1.00 97.81 270 PRO A CA 1
ATOM 2054 C C . PRO A 1 270 ? 7.623 0.150 -13.968 1.00 97.81 270 PRO A C 1
ATOM 2056 O O . PRO A 1 270 ? 7.349 -1.010 -13.648 1.00 97.81 270 PRO A O 1
ATOM 2059 N N . PRO A 1 271 ? 6.650 1.040 -14.259 1.00 97.19 271 PRO A N 1
ATOM 2060 C CA . PRO A 1 271 ? 5.242 0.803 -13.922 1.00 97.19 271 PRO A CA 1
ATOM 2061 C C . PRO A 1 271 ? 4.624 -0.423 -14.608 1.00 97.19 271 PRO A C 1
ATOM 2063 O O . PRO A 1 271 ? 3.921 -1.195 -13.959 1.00 97.19 271 PRO A O 1
ATOM 2066 N N . GLU A 1 272 ? 4.930 -0.653 -15.896 1.00 97.38 272 GLU A N 1
ATOM 2067 C CA . GLU A 1 272 ? 4.414 -1.811 -16.653 1.00 97.38 272 GLU A CA 1
ATOM 2068 C C . GLU A 1 272 ? 4.891 -3.129 -16.022 1.00 97.38 272 GLU A C 1
ATOM 2070 O O . GLU A 1 272 ? 4.106 -4.058 -15.844 1.00 97.38 272 GLU A O 1
ATOM 2075 N N . ASP A 1 273 ? 6.165 -3.211 -15.631 1.00 98.31 273 ASP A N 1
ATOM 2076 C CA . ASP A 1 273 ? 6.734 -4.427 -15.041 1.00 98.31 273 ASP A CA 1
ATOM 2077 C C . ASP A 1 273 ? 6.308 -4.621 -13.576 1.00 98.31 273 ASP A C 1
ATOM 2079 O O . ASP A 1 273 ? 6.081 -5.752 -13.155 1.00 98.31 273 ASP A O 1
ATOM 2083 N N . VAL A 1 274 ? 6.098 -3.544 -12.806 1.00 98.69 274 VAL A N 1
ATOM 2084 C CA . VAL A 1 274 ? 5.500 -3.629 -11.458 1.00 98.69 274 VAL A CA 1
ATOM 2085 C C . VAL A 1 274 ? 4.056 -4.134 -11.526 1.00 98.69 274 VAL A C 1
ATOM 2087 O O . VAL A 1 274 ? 3.680 -5.003 -10.737 1.00 98.69 274 VAL A O 1
ATOM 2090 N N . ALA A 1 275 ? 3.250 -3.648 -12.475 1.00 98.62 275 ALA A N 1
ATOM 2091 C CA . ALA A 1 275 ? 1.895 -4.151 -12.688 1.00 98.62 275 ALA A CA 1
ATOM 2092 C C . ALA A 1 275 ? 1.908 -5.644 -13.071 1.00 98.62 275 ALA A C 1
ATOM 2094 O O . ALA A 1 275 ? 1.147 -6.435 -12.515 1.00 98.62 275 ALA A O 1
ATOM 2095 N N . HIS A 1 276 ? 2.827 -6.067 -13.945 1.00 98.69 276 HIS A N 1
ATOM 2096 C CA . HIS A 1 276 ? 3.012 -7.489 -14.251 1.00 98.69 276 HIS A CA 1
ATOM 2097 C C . HIS A 1 276 ? 3.468 -8.311 -13.038 1.00 98.69 276 HIS A C 1
ATOM 2099 O O . HIS A 1 276 ? 2.964 -9.415 -12.846 1.00 98.69 276 HIS A O 1
ATOM 2105 N N . CYS A 1 277 ? 4.358 -7.784 -12.190 1.00 98.81 277 CYS A N 1
ATOM 2106 C CA . CYS A 1 277 ? 4.766 -8.450 -10.951 1.00 98.81 277 CYS A CA 1
ATOM 2107 C C . CYS A 1 277 ? 3.565 -8.715 -10.036 1.00 98.81 277 CYS A C 1
ATOM 2109 O O . CYS A 1 277 ? 3.432 -9.828 -9.532 1.00 98.81 277 CYS A O 1
ATOM 2111 N N . TRP A 1 278 ? 2.672 -7.735 -9.867 1.00 98.69 278 TRP A N 1
ATOM 2112 C CA . TRP A 1 278 ? 1.440 -7.918 -9.098 1.00 98.69 278 TRP A CA 1
ATOM 2113 C C . TRP A 1 278 ? 0.552 -9.016 -9.684 1.00 98.69 278 TRP A C 1
ATOM 2115 O O . TRP A 1 278 ? 0.103 -9.885 -8.941 1.00 98.69 278 TRP A O 1
ATOM 2125 N N . LEU A 1 279 ? 0.328 -9.004 -11.004 1.00 98.62 279 LEU A N 1
ATOM 2126 C CA . LEU A 1 279 ? -0.498 -10.012 -11.673 1.00 98.62 279 LEU A CA 1
ATOM 2127 C C . LEU A 1 279 ? 0.086 -11.419 -11.537 1.00 98.62 279 LEU A C 1
ATOM 2129 O O . LEU A 1 279 ? -0.655 -12.369 -11.313 1.00 98.62 279 LEU A O 1
ATOM 2133 N N . GLU A 1 280 ? 1.404 -11.551 -11.693 1.00 98.62 280 GLU A N 1
ATOM 2134 C CA . GLU A 1 280 ? 2.100 -12.821 -11.506 1.00 98.62 280 GLU A CA 1
ATOM 2135 C C . GLU A 1 280 ? 1.947 -13.317 -10.075 1.00 98.62 280 GLU A C 1
ATOM 2137 O O . GLU A 1 280 ? 1.555 -14.461 -9.892 1.00 98.62 280 GLU A O 1
ATOM 2142 N N . VAL A 1 281 ? 2.225 -12.467 -9.079 1.00 98.50 281 VAL A N 1
ATOM 2143 C CA . VAL A 1 281 ? 2.152 -12.853 -7.665 1.00 98.50 281 VAL A CA 1
ATOM 2144 C C . VAL A 1 281 ? 0.731 -13.241 -7.273 1.00 98.50 281 VAL A C 1
ATOM 2146 O O . VAL A 1 281 ? 0.553 -14.288 -6.666 1.00 98.50 281 VAL A O 1
ATOM 2149 N N . LEU A 1 282 ? -0.280 -12.460 -7.659 1.00 98.06 282 LEU A N 1
ATOM 2150 C CA . LEU A 1 282 ? -1.684 -12.772 -7.365 1.00 98.06 282 LEU A CA 1
ATOM 2151 C C . LEU A 1 282 ? -2.149 -14.104 -7.980 1.00 98.06 282 LEU A C 1
ATOM 2153 O O . LEU A 1 282 ? -3.129 -14.663 -7.508 1.00 98.06 282 LEU A O 1
ATOM 2157 N N . ARG A 1 283 ? -1.459 -14.609 -9.011 1.00 97.25 283 ARG A N 1
ATOM 2158 C CA . ARG A 1 283 ? -1.768 -15.871 -9.704 1.00 97.25 283 ARG A CA 1
ATOM 2159 C C . ARG A 1 283 ? -0.861 -17.035 -9.323 1.00 97.25 283 ARG A C 1
ATOM 2161 O O . ARG A 1 283 ? -0.959 -18.097 -9.931 1.00 97.25 283 ARG A O 1
ATOM 2168 N N . GLU A 1 284 ? 0.054 -16.852 -8.378 1.00 97.56 284 GLU A N 1
ATOM 2169 C CA . GLU A 1 284 ? 0.859 -17.966 -7.881 1.00 97.56 284 GLU A CA 1
ATOM 2170 C C . GLU A 1 284 ? -0.033 -18.990 -7.174 1.00 97.56 284 GLU A C 1
ATOM 2172 O O . GLU A 1 284 ? -0.986 -18.610 -6.499 1.00 97.56 284 GLU A O 1
ATOM 2177 N N . ASP A 1 285 ? 0.320 -20.279 -7.251 1.00 95.75 285 ASP A N 1
ATOM 2178 C CA . ASP A 1 285 ? -0.448 -21.375 -6.630 1.00 95.75 285 ASP A CA 1
ATOM 2179 C C . ASP A 1 285 ? -0.740 -21.148 -5.138 1.00 95.75 285 ASP A C 1
ATOM 2181 O O . ASP A 1 285 ? -1.727 -21.639 -4.606 1.00 95.75 285 ASP A O 1
ATOM 2185 N N . GLU A 1 286 ? 0.124 -20.391 -4.456 1.00 95.75 286 GLU A N 1
ATOM 2186 C CA . GLU A 1 286 ? -0.058 -20.002 -3.056 1.00 95.75 286 GLU A CA 1
ATOM 2187 C C . GLU A 1 286 ? -1.332 -19.171 -2.816 1.00 95.75 286 GLU A C 1
ATOM 2189 O O . GLU A 1 286 ? -1.938 -19.274 -1.753 1.00 95.75 286 GLU A O 1
ATOM 2194 N N . PHE A 1 287 ? -1.738 -18.365 -3.796 1.00 95.25 287 PHE A N 1
ATOM 2195 C CA . PHE A 1 287 ? -2.914 -17.495 -3.742 1.00 95.25 287 PHE A CA 1
ATOM 2196 C C . PHE A 1 287 ? -4.045 -17.997 -4.652 1.00 95.25 287 PHE A C 1
ATOM 2198 O O . PHE A 1 287 ? -4.990 -17.259 -4.924 1.00 95.25 287 PHE A O 1
ATOM 2205 N N . ALA A 1 288 ? -3.984 -19.254 -5.098 1.00 89.12 288 ALA A N 1
ATOM 2206 C CA . ALA A 1 288 ? -5.089 -19.911 -5.787 1.00 89.12 288 ALA A CA 1
ATOM 2207 C C . ALA A 1 288 ? -6.212 -20.300 -4.804 1.00 89.12 288 ALA A C 1
ATOM 2209 O O . ALA A 1 288 ? -5.985 -20.407 -3.600 1.00 89.12 288 ALA A O 1
ATOM 2210 N N . GLY A 1 289 ? -7.420 -20.550 -5.320 1.00 84.62 289 GLY A N 1
ATOM 2211 C CA . GLY A 1 289 ? -8.574 -20.973 -4.509 1.00 84.62 289 GLY A CA 1
ATOM 2212 C C . GLY A 1 289 ? -9.524 -19.844 -4.092 1.00 84.62 289 GLY A C 1
ATOM 2213 O O . GLY A 1 289 ? -10.363 -20.040 -3.226 1.00 84.62 289 GLY A O 1
ATOM 2214 N N . ASN A 1 290 ? -9.442 -18.664 -4.714 1.00 91.69 290 ASN A N 1
ATOM 2215 C CA . ASN A 1 290 ? -10.322 -17.521 -4.430 1.00 91.69 290 ASN A CA 1
ATOM 2216 C C . ASN A 1 290 ? -10.174 -17.017 -2.981 1.00 91.69 290 ASN A C 1
ATOM 2218 O O . ASN A 1 290 ? -11.122 -17.022 -2.194 1.00 91.69 290 ASN A O 1
ATOM 2222 N N . TRP A 1 291 ? -8.969 -16.561 -2.624 1.00 93.31 291 TRP A N 1
ATOM 2223 C CA . TRP A 1 291 ? -8.687 -15.928 -1.325 1.00 93.31 291 TRP A CA 1
ATOM 2224 C C . TRP A 1 291 ? -9.332 -14.562 -1.143 1.00 93.31 291 TRP A C 1
ATOM 2226 O O . TRP A 1 291 ? -9.465 -14.087 -0.016 1.00 93.31 291 TRP A O 1
ATOM 2236 N N . TRP A 1 292 ? -9.689 -13.911 -2.245 1.00 94.00 292 TRP A N 1
ATOM 2237 C CA . TRP A 1 292 ? -10.082 -12.514 -2.258 1.00 94.00 292 TRP A CA 1
ATOM 2238 C C . TRP A 1 292 ? -11.538 -12.396 -2.661 1.00 94.00 292 TRP A C 1
ATOM 2240 O O . TRP A 1 292 ? -11.975 -12.965 -3.658 1.00 94.00 292 TRP A O 1
ATOM 2250 N N . ARG A 1 293 ? -12.276 -11.593 -1.907 1.00 92.31 293 ARG A N 1
ATOM 2251 C CA . ARG A 1 293 ? -13.567 -11.084 -2.347 1.00 92.31 293 ARG A CA 1
ATOM 2252 C C . ARG A 1 293 ? -13.368 -9.930 -3.314 1.00 92.31 293 ARG A C 1
ATOM 2254 O O . ARG A 1 293 ? -14.102 -9.792 -4.289 1.00 92.31 293 ARG A O 1
ATOM 2261 N N . GLU A 1 294 ? -12.378 -9.090 -3.030 1.00 94.19 294 GLU A N 1
ATOM 2262 C CA . GLU A 1 294 ? -12.120 -7.912 -3.833 1.00 94.19 294 GLU A CA 1
ATOM 2263 C C . GLU A 1 294 ? -10.636 -7.562 -3.896 1.00 94.19 294 GLU A C 1
ATOM 2265 O O . GLU A 1 294 ? -9.948 -7.518 -2.876 1.00 94.19 294 GLU A O 1
ATOM 2270 N N . VAL A 1 295 ? -10.167 -7.257 -5.107 1.00 97.88 295 VAL A N 1
ATOM 2271 C CA . VAL A 1 295 ? -8.823 -6.737 -5.359 1.00 97.88 295 VAL A CA 1
ATOM 2272 C C . VAL A 1 295 ? -8.946 -5.439 -6.148 1.00 97.88 295 VAL A C 1
ATOM 2274 O O . VAL A 1 295 ? -9.300 -5.434 -7.328 1.00 97.88 295 VAL A O 1
ATOM 2277 N N . CYS A 1 296 ? -8.659 -4.322 -5.487 1.00 98.50 296 CYS A N 1
ATOM 2278 C CA . CYS A 1 296 ? -8.707 -2.992 -6.071 1.00 98.50 296 CYS A CA 1
ATOM 2279 C C . CYS A 1 296 ? -7.300 -2.393 -6.136 1.00 98.50 296 CYS A C 1
ATOM 2281 O O . CYS A 1 296 ? -6.594 -2.348 -5.135 1.00 98.50 296 CYS A O 1
ATOM 2283 N N . PHE A 1 297 ? -6.893 -1.888 -7.295 1.00 98.69 297 PHE A N 1
ATOM 2284 C CA . PHE A 1 297 ? -5.679 -1.093 -7.455 1.00 98.69 297 PHE A CA 1
ATOM 2285 C C . PHE A 1 297 ? -6.061 0.384 -7.505 1.00 98.69 297 PHE A C 1
ATOM 2287 O O . PHE A 1 297 ? -6.546 0.874 -8.525 1.00 98.69 297 PHE A O 1
ATOM 2294 N N . ALA A 1 298 ? -5.840 1.083 -6.392 1.00 98.19 298 ALA A N 1
ATOM 2295 C CA . ALA A 1 298 ? -6.006 2.526 -6.281 1.00 98.19 298 ALA A CA 1
ATOM 2296 C C . ALA A 1 298 ? -4.715 3.207 -6.757 1.00 98.19 298 ALA A C 1
ATOM 2298 O O . ALA A 1 298 ? -3.725 3.296 -6.023 1.00 98.19 298 ALA A O 1
ATOM 2299 N N . VAL A 1 299 ? -4.696 3.613 -8.027 1.00 97.00 299 VAL A N 1
ATOM 2300 C CA . VAL A 1 299 ? -3.536 4.231 -8.681 1.00 97.00 299 VAL A CA 1
ATOM 2301 C C . VAL A 1 299 ? -3.874 5.683 -8.962 1.00 97.00 299 VAL A C 1
ATOM 2303 O O . VAL A 1 299 ? -4.360 6.021 -10.037 1.00 97.00 299 VAL A O 1
ATOM 2306 N N . PHE A 1 300 ? -3.660 6.525 -7.955 1.00 92.88 300 PHE A N 1
ATOM 2307 C CA . PHE A 1 300 ? -3.909 7.954 -8.071 1.00 92.88 300 PHE A CA 1
ATOM 2308 C C . PHE A 1 300 ? -2.869 8.611 -8.977 1.00 92.88 300 PHE A C 1
ATOM 2310 O O . PHE A 1 300 ? -1.674 8.580 -8.684 1.00 92.88 300 PHE A O 1
ATOM 2317 N N . ASP A 1 301 ? -3.346 9.213 -10.058 1.00 87.75 301 ASP A N 1
ATOM 2318 C CA . ASP A 1 301 ? -2.535 9.893 -11.057 1.00 87.75 301 ASP A CA 1
ATOM 2319 C C . ASP A 1 301 ? -3.149 11.265 -11.362 1.00 87.75 301 ASP A C 1
ATOM 2321 O O . ASP A 1 301 ? -3.905 11.446 -12.319 1.00 87.75 301 ASP A O 1
ATOM 2325 N N . ALA A 1 302 ? -2.889 12.228 -10.473 1.00 80.56 302 ALA A N 1
ATOM 2326 C CA . ALA A 1 302 ? -3.416 13.589 -10.592 1.00 80.56 302 ALA A CA 1
ATOM 2327 C C . ALA A 1 302 ? -2.724 14.406 -11.691 1.00 80.56 302 ALA A C 1
ATOM 2329 O O . ALA A 1 302 ? -3.315 15.339 -12.232 1.00 80.56 302 ALA A O 1
ATOM 2330 N N . THR A 1 303 ? -1.461 14.088 -11.980 1.00 78.19 303 THR A N 1
ATOM 2331 C CA . THR A 1 303 ? -0.613 14.805 -12.939 1.00 78.19 303 THR A CA 1
ATOM 2332 C C . THR A 1 303 ? -0.644 14.184 -14.334 1.00 78.19 303 THR A C 1
ATOM 2334 O O . THR A 1 303 ? -0.166 14.815 -15.275 1.00 78.19 303 THR A O 1
ATOM 2337 N N . GLY A 1 304 ? -1.238 12.996 -14.492 1.00 79.12 304 GLY A N 1
ATOM 2338 C CA . GLY A 1 304 ? -1.289 12.277 -15.763 1.00 79.12 304 GLY A CA 1
ATOM 2339 C C . GLY A 1 304 ? 0.074 11.711 -16.164 1.00 79.12 304 GLY A C 1
ATOM 2340 O O . GLY A 1 304 ? 0.425 11.723 -17.342 1.00 79.12 304 GLY A O 1
ATOM 2341 N N . GLU A 1 305 ? 0.861 11.249 -15.191 1.00 79.00 305 GLU A N 1
ATOM 2342 C CA . GLU A 1 305 ? 2.174 10.621 -15.395 1.00 79.00 305 GLU A CA 1
ATOM 2343 C C . GLU A 1 305 ? 2.086 9.277 -16.140 1.00 79.00 305 GLU A C 1
ATOM 2345 O O . GLU A 1 305 ? 3.097 8.767 -16.626 1.00 79.00 305 GLU A O 1
ATOM 2350 N N . GLY A 1 306 ? 0.881 8.718 -16.273 1.00 90.19 306 GLY A N 1
ATOM 2351 C CA . GLY A 1 306 ? 0.579 7.515 -17.044 1.00 90.19 306 GLY A CA 1
ATOM 2352 C C . GLY A 1 306 ? 0.552 6.241 -16.202 1.00 90.19 306 GLY A C 1
ATOM 2353 O O . GLY A 1 306 ? 0.369 5.146 -16.740 1.00 90.19 306 GLY A O 1
ATOM 2354 N N . ASN A 1 307 ? 0.748 6.349 -14.884 1.00 93.94 307 ASN A N 1
ATOM 2355 C CA . ASN A 1 307 ? 0.764 5.193 -13.989 1.00 93.94 307 ASN A CA 1
ATOM 2356 C C . ASN A 1 307 ? -0.609 4.520 -13.960 1.00 93.94 307 ASN A C 1
ATOM 2358 O O . ASN A 1 307 ? -0.695 3.290 -14.027 1.00 93.94 307 ASN A O 1
ATOM 2362 N N . TYR A 1 308 ? -1.680 5.314 -13.897 1.00 96.81 308 TYR A N 1
ATOM 2363 C CA . TYR A 1 308 ? -3.042 4.789 -13.893 1.00 96.81 308 TYR A CA 1
ATOM 2364 C C . TYR A 1 308 ? -3.351 4.026 -15.186 1.00 96.81 308 TYR A C 1
ATOM 2366 O O . TYR A 1 308 ? -3.815 2.887 -15.127 1.00 96.81 308 TYR A O 1
ATOM 2374 N N . GLU A 1 309 ? -3.039 4.598 -16.349 1.00 96.31 309 GLU A N 1
ATOM 2375 C CA . GLU A 1 309 ? -3.290 3.995 -17.660 1.00 96.31 309 GLU A CA 1
ATOM 2376 C C . GLU A 1 309 ? -2.526 2.683 -17.831 1.00 96.31 309 GLU A C 1
ATOM 2378 O O . GLU A 1 309 ? -3.098 1.688 -18.282 1.00 96.31 309 GLU A O 1
ATOM 2383 N N . VAL A 1 310 ? -1.251 2.656 -17.430 1.00 96.19 310 VAL A N 1
ATOM 2384 C CA . VAL A 1 310 ? -0.418 1.452 -17.501 1.00 96.19 310 VAL A CA 1
ATOM 2385 C C . VAL A 1 310 ? -0.989 0.345 -16.618 1.00 96.19 310 VAL A C 1
ATOM 2387 O O . VAL A 1 310 ? -1.175 -0.782 -17.083 1.00 96.19 310 VAL A O 1
ATOM 2390 N N . PHE A 1 311 ? -1.316 0.653 -15.360 1.00 98.06 311 PHE A N 1
ATOM 2391 C CA . PHE A 1 311 ? -1.902 -0.333 -14.451 1.00 98.06 311 PHE A CA 1
ATOM 2392 C C . PHE A 1 311 ? -3.255 -0.815 -14.966 1.00 98.06 311 PHE A C 1
ATOM 2394 O O . PHE A 1 311 ? -3.509 -2.020 -14.970 1.00 98.06 311 PHE A O 1
ATOM 2401 N N . LYS A 1 312 ? -4.092 0.095 -15.472 1.00 98.00 312 LYS A N 1
ATOM 2402 C CA . LYS A 1 312 ? -5.394 -0.238 -16.047 1.00 98.00 312 LYS A CA 1
ATOM 2403 C C . LYS A 1 312 ? -5.257 -1.191 -17.229 1.00 98.00 312 LYS A C 1
ATOM 2405 O O . LYS A 1 312 ? -5.938 -2.208 -17.274 1.00 98.00 312 LYS A O 1
ATOM 2410 N N . GLN A 1 313 ? -4.334 -0.919 -18.147 1.00 96.69 313 GLN A N 1
ATOM 2411 C CA . GLN A 1 313 ? -4.097 -1.773 -19.310 1.00 96.69 313 GLN A CA 1
ATOM 2412 C C . GLN A 1 313 ? -3.637 -3.190 -18.924 1.00 96.69 313 GLN A C 1
ATOM 2414 O O . GLN A 1 313 ? -4.042 -4.172 -19.555 1.00 96.69 313 GLN A O 1
ATOM 2419 N N . VAL A 1 314 ? -2.769 -3.307 -17.914 1.00 97.94 314 VAL A N 1
ATOM 2420 C CA . VAL A 1 314 ? -2.174 -4.592 -17.513 1.00 97.94 314 VAL A CA 1
ATOM 2421 C C . VAL A 1 314 ? -3.127 -5.423 -16.646 1.00 97.94 314 VAL A C 1
ATOM 2423 O O . VAL A 1 314 ? -3.216 -6.640 -16.841 1.00 97.94 314 VAL A O 1
ATOM 2426 N N . LEU A 1 315 ? -3.827 -4.784 -15.704 1.00 98.50 315 LEU A N 1
ATOM 2427 C CA . LEU A 1 315 ? -4.502 -5.453 -14.589 1.00 98.50 315 LEU A CA 1
ATOM 2428 C C . LEU A 1 315 ? -6.031 -5.427 -14.652 1.00 98.50 315 LEU A C 1
ATOM 2430 O O . LEU A 1 315 ? -6.652 -6.372 -14.169 1.00 98.50 315 LEU A O 1
ATOM 2434 N N . ASP A 1 316 ? -6.648 -4.385 -15.210 1.00 98.31 316 ASP A N 1
ATOM 2435 C CA . ASP A 1 316 ? -8.100 -4.201 -15.108 1.00 98.31 316 ASP A CA 1
ATOM 2436 C C . ASP A 1 316 ? -8.860 -5.351 -15.791 1.00 98.31 316 ASP A C 1
ATOM 2438 O O . ASP A 1 316 ? -8.507 -5.814 -16.884 1.00 98.31 316 ASP A O 1
ATOM 2442 N N . GLY A 1 317 ? -9.873 -5.875 -15.102 1.00 97.94 317 GLY A N 1
ATOM 2443 C CA . GLY A 1 317 ? -10.680 -7.003 -15.565 1.00 97.94 317 GLY A CA 1
ATOM 2444 C C . GLY A 1 317 ? -9.983 -8.370 -15.520 1.00 97.94 317 GLY A C 1
ATOM 2445 O O . GLY A 1 317 ? -10.566 -9.361 -15.957 1.00 97.94 317 GLY A O 1
ATOM 2446 N N . ARG A 1 318 ? -8.741 -8.474 -15.025 1.00 97.88 318 ARG A N 1
ATOM 2447 C CA . ARG A 1 318 ? -8.068 -9.773 -14.855 1.00 97.88 318 ARG A CA 1
ATOM 2448 C C . ARG A 1 318 ? -8.629 -10.508 -13.639 1.00 97.88 318 ARG A C 1
ATOM 2450 O O . ARG A 1 318 ? -8.780 -9.917 -12.576 1.00 97.88 318 ARG A O 1
ATOM 2457 N N . GLN A 1 319 ? -8.883 -11.805 -13.793 1.00 96.62 319 GLN A N 1
ATOM 2458 C CA . GLN A 1 319 ? -9.260 -12.685 -12.685 1.00 96.62 319 GLN A CA 1
ATOM 2459 C C . GLN A 1 319 ? -8.026 -13.216 -11.948 1.00 96.62 319 GLN A C 1
ATOM 2461 O O . GLN A 1 319 ? -7.028 -13.568 -12.608 1.00 96.62 319 GLN A O 1
ATOM 2466 N N . VAL A 1 320 ? -8.127 -13.252 -10.616 1.00 93.38 320 VAL A N 1
ATOM 2467 C CA . VAL A 1 320 ? -7.141 -13.752 -9.643 1.00 93.38 320 VAL A CA 1
ATOM 2468 C C . VAL A 1 320 ? -7.819 -14.424 -8.451 1.00 93.38 320 VAL A C 1
ATOM 2470 O O . VAL A 1 320 ? -9.007 -14.126 -8.187 1.00 93.38 320 VAL A O 1
#

Organism: NCBI:txid1450529

pLDDT: mean 86.83, std 19.02, range [26.58, 98.81]